Protein AF-A0A7V1AP62-F1 (afdb_monomer)

Radius of gyration: 42.73 Å; Cα contacts (8 Å, |Δi|>4): 267; chains: 1; bounding box: 87×60×120 Å

Structure (mmCIF, N/CA/C/O backbone):
data_AF-A0A7V1AP62-F1
#
_entry.id   AF-A0A7V1AP62-F1
#
loop_
_atom_site.group_PDB
_atom_site.id
_atom_site.type_symbol
_atom_site.label_atom_id
_atom_site.label_alt_id
_atom_site.label_comp_id
_atom_site.label_asym_id
_atom_site.label_entity_id
_atom_site.label_seq_id
_atom_site.pdbx_PDB_ins_code
_atom_site.Cartn_x
_atom_site.Cartn_y
_atom_site.Cartn_z
_atom_site.occupancy
_atom_site.B_iso_or_equiv
_atom_site.auth_seq_id
_atom_site.auth_comp_id
_atom_site.auth_asym_id
_atom_site.auth_atom_id
_atom_site.pdbx_PDB_model_num
ATOM 1 N N . GLU A 1 1 ? 64.472 -3.611 -56.033 1.00 30.31 1 GLU A N 1
ATOM 2 C CA . GLU A 1 1 ? 63.787 -3.103 -57.235 1.00 30.31 1 GLU A CA 1
ATOM 3 C C . GLU A 1 1 ? 63.923 -4.152 -58.323 1.00 30.31 1 GLU A C 1
ATOM 5 O O . GLU A 1 1 ? 65.014 -4.348 -58.833 1.00 30.31 1 GLU A O 1
ATOM 10 N N . ALA A 1 2 ? 62.857 -4.908 -58.573 1.00 31.53 2 ALA A N 1
ATOM 11 C CA . ALA A 1 2 ? 62.763 -5.846 -59.686 1.00 31.53 2 ALA A CA 1
ATOM 12 C C . ALA A 1 2 ? 61.621 -5.340 -60.566 1.00 31.53 2 ALA A C 1
ATOM 14 O O . ALA A 1 2 ? 60.446 -5.550 -60.260 1.00 31.53 2 ALA A O 1
ATOM 15 N N . GLU A 1 3 ? 61.959 -4.558 -61.586 1.00 38.16 3 GLU A N 1
ATOM 16 C CA . GLU A 1 3 ? 60.986 -3.897 -62.450 1.00 38.16 3 GLU A CA 1
ATOM 17 C C . GLU A 1 3 ? 60.654 -4.819 -63.631 1.00 38.16 3 GLU A C 1
ATOM 19 O O . GLU A 1 3 ? 61.157 -4.674 -64.743 1.00 38.16 3 GLU A O 1
ATOM 24 N N . ILE A 1 4 ? 59.807 -5.827 -63.398 1.00 47.56 4 ILE A N 1
ATOM 25 C CA . ILE A 1 4 ? 59.194 -6.547 -64.519 1.00 47.56 4 ILE A CA 1
ATOM 26 C C . ILE A 1 4 ? 58.149 -5.609 -65.128 1.00 47.56 4 ILE A C 1
ATOM 28 O O . ILE A 1 4 ? 57.023 -5.502 -64.636 1.00 47.56 4 ILE A O 1
ATOM 32 N N . ALA A 1 5 ? 58.506 -4.956 -66.231 1.00 46.66 5 ALA A N 1
ATOM 33 C CA . ALA A 1 5 ? 57.551 -4.258 -67.078 1.00 46.66 5 ALA A CA 1
ATOM 34 C C . ALA A 1 5 ? 56.627 -5.289 -67.751 1.00 46.66 5 ALA A C 1
ATOM 36 O O . ALA A 1 5 ? 56.913 -5.834 -68.820 1.00 46.66 5 ALA A O 1
ATOM 37 N N . LEU A 1 6 ? 55.502 -5.602 -67.104 1.00 50.47 6 LEU A N 1
ATOM 38 C CA . LEU A 1 6 ? 54.460 -6.425 -67.707 1.00 50.47 6 LEU A CA 1
ATOM 39 C C . LEU A 1 6 ? 53.856 -5.658 -68.883 1.00 50.47 6 LEU A C 1
ATOM 41 O O . LEU A 1 6 ? 53.121 -4.689 -68.697 1.00 50.47 6 LEU A O 1
ATOM 45 N N . SER A 1 7 ? 54.117 -6.118 -70.108 1.00 54.84 7 SER A N 1
ATOM 46 C CA . SER A 1 7 ? 53.352 -5.642 -71.262 1.00 54.84 7 SER A CA 1
ATOM 47 C C . SE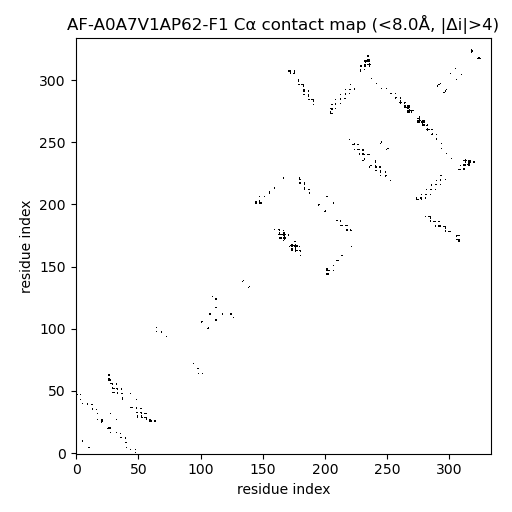R A 1 7 ? 51.853 -5.866 -71.007 1.00 54.84 7 SER A C 1
ATOM 49 O O . SER A 1 7 ? 51.465 -6.869 -70.394 1.00 54.84 7 SER A O 1
ATOM 51 N N . GLY A 1 8 ? 50.986 -4.975 -71.502 1.00 47.56 8 GLY A N 1
ATOM 52 C CA . GLY A 1 8 ? 49.531 -5.117 -71.334 1.00 47.56 8 GLY A CA 1
ATOM 53 C C . GLY A 1 8 ? 48.983 -6.463 -71.837 1.00 47.56 8 GLY A C 1
ATOM 54 O O . GLY A 1 8 ? 47.978 -6.959 -71.332 1.00 47.56 8 GLY A O 1
ATOM 55 N N . TYR A 1 9 ? 49.684 -7.102 -72.779 1.00 54.47 9 TYR A N 1
ATOM 56 C CA . TYR A 1 9 ? 49.381 -8.445 -73.268 1.00 54.47 9 TYR A CA 1
ATOM 57 C C . TYR A 1 9 ? 49.767 -9.551 -72.267 1.00 54.47 9 TYR A C 1
ATOM 59 O O . TYR A 1 9 ? 48.981 -10.465 -72.011 1.00 54.47 9 TYR A O 1
ATOM 67 N N . SER A 1 10 ? 50.949 -9.459 -71.650 1.00 54.78 10 SER A N 1
ATOM 68 C CA . SER A 1 10 ? 51.406 -10.404 -70.620 1.00 54.78 10 SER A CA 1
ATOM 69 C C . SER A 1 10 ? 50.542 -10.330 -69.357 1.00 54.78 10 SER A C 1
ATOM 71 O O . SER A 1 10 ? 50.179 -11.366 -68.802 1.00 54.78 10 SER A O 1
ATOM 73 N N . ALA A 1 11 ? 50.145 -9.121 -68.947 1.00 55.28 11 ALA A N 1
ATOM 74 C CA . ALA A 1 11 ? 49.260 -8.904 -67.804 1.00 55.28 11 ALA A CA 1
ATOM 75 C C . ALA A 1 11 ? 47.880 -9.559 -67.999 1.00 55.28 11 ALA A C 1
ATOM 77 O O . ALA A 1 11 ? 47.388 -10.235 -67.095 1.00 55.28 11 ALA A O 1
ATOM 78 N N . ARG A 1 12 ? 47.284 -9.435 -69.197 1.00 53.44 12 ARG A N 1
ATOM 79 C CA . ARG A 1 12 ? 46.006 -10.091 -69.525 1.00 53.44 12 ARG A CA 1
ATOM 80 C C . ARG A 1 12 ? 46.101 -11.613 -69.452 1.00 53.44 12 ARG A C 1
ATOM 82 O O . ARG A 1 12 ? 45.274 -12.231 -68.798 1.00 53.44 12 ARG A O 1
ATOM 89 N N . ARG A 1 13 ? 47.147 -12.220 -70.023 1.00 60.62 13 ARG A N 1
ATOM 90 C CA . ARG A 1 13 ? 47.312 -13.687 -69.991 1.00 60.62 13 ARG A CA 1
ATOM 91 C C . ARG A 1 13 ? 47.518 -14.245 -68.583 1.00 60.62 13 ARG A C 1
ATOM 93 O O . ARG A 1 13 ? 47.009 -15.321 -68.276 1.00 60.62 13 ARG A O 1
ATOM 100 N N . VAL A 1 14 ? 48.243 -13.524 -67.726 1.00 63.78 14 VAL A N 1
ATOM 101 C CA . VAL A 1 14 ? 48.379 -13.891 -66.308 1.00 63.78 14 VAL A CA 1
ATOM 102 C C . VAL A 1 14 ? 47.026 -13.781 -65.601 1.00 63.78 14 VAL A C 1
ATOM 104 O O . VAL A 1 14 ? 46.632 -14.714 -64.904 1.00 63.78 14 VAL A O 1
ATOM 107 N N . ASN A 1 15 ? 46.281 -12.698 -65.833 1.00 61.22 15 ASN A N 1
ATOM 108 C CA . ASN A 1 15 ? 44.953 -12.500 -65.257 1.00 61.22 15 ASN A CA 1
ATOM 109 C C . ASN A 1 15 ? 43.952 -13.589 -65.685 1.00 61.22 15 ASN A C 1
ATOM 111 O O . ASN A 1 15 ? 43.283 -14.167 -64.833 1.00 61.22 15 ASN A O 1
ATOM 115 N N . ASP A 1 16 ? 43.903 -13.935 -66.971 1.00 63.81 16 ASP A N 1
ATOM 116 C CA . ASP A 1 16 ? 42.997 -14.963 -67.501 1.00 63.81 16 ASP A CA 1
ATOM 117 C C . ASP A 1 16 ? 43.319 -16.357 -66.932 1.00 63.81 16 ASP A C 1
ATOM 119 O O . ASP A 1 16 ? 42.419 -17.135 -66.607 1.00 63.81 16 ASP A O 1
ATOM 123 N N . ALA A 1 17 ? 44.605 -16.669 -66.731 1.00 66.44 17 ALA A N 1
ATOM 124 C CA . ALA A 1 17 ? 45.038 -17.923 -66.115 1.00 66.44 17 ALA A CA 1
ATOM 125 C C . ALA A 1 17 ? 44.674 -18.011 -64.618 1.00 66.44 17 ALA A C 1
ATOM 127 O O . ALA A 1 17 ? 44.277 -19.076 -64.129 1.00 66.44 17 ALA A O 1
ATOM 128 N N . ILE A 1 18 ? 44.781 -16.896 -63.889 1.00 64.00 18 ILE A N 1
ATOM 129 C CA . ILE A 1 18 ? 44.355 -16.801 -62.486 1.00 64.00 18 ILE A CA 1
ATOM 130 C C . ILE A 1 18 ? 42.831 -16.923 -62.396 1.00 64.00 18 ILE A C 1
ATOM 132 O O . ILE A 1 18 ? 42.330 -17.738 -61.621 1.00 64.00 18 ILE A O 1
ATOM 136 N N . ALA A 1 19 ? 42.094 -16.192 -63.235 1.00 59.91 19 ALA A N 1
ATOM 137 C CA . ALA A 1 19 ? 40.636 -16.237 -63.295 1.00 59.91 19 ALA A CA 1
ATOM 138 C C . ALA A 1 19 ? 40.118 -17.650 -63.607 1.00 59.91 19 ALA A C 1
ATOM 140 O O . ALA A 1 19 ? 39.227 -18.146 -62.918 1.00 59.91 19 ALA A O 1
ATOM 141 N N . GLY A 1 20 ? 40.730 -18.347 -64.569 1.00 63.88 20 GLY A N 1
ATOM 142 C CA . GLY A 1 20 ? 40.389 -19.735 -64.888 1.00 63.88 20 GLY A CA 1
ATOM 143 C C . GLY A 1 20 ? 40.678 -20.727 -63.751 1.00 63.88 20 GLY A C 1
ATOM 144 O O . GLY A 1 20 ? 39.984 -21.736 -63.630 1.00 63.88 20 GLY A O 1
ATOM 145 N N . SER A 1 21 ? 41.666 -20.450 -62.894 1.00 64.25 21 SER A N 1
ATOM 146 C CA . SER A 1 21 ? 41.954 -21.266 -61.701 1.00 64.25 21 SER A CA 1
ATOM 147 C C . SER A 1 21 ? 40.923 -21.023 -60.594 1.00 64.25 21 SER A C 1
ATOM 149 O O . SER A 1 21 ? 40.404 -21.971 -60.002 1.00 64.25 21 SER A O 1
ATOM 151 N N . LEU A 1 22 ? 40.549 -19.758 -60.386 1.00 62.44 22 LEU A N 1
ATOM 152 C CA . LEU A 1 22 ? 39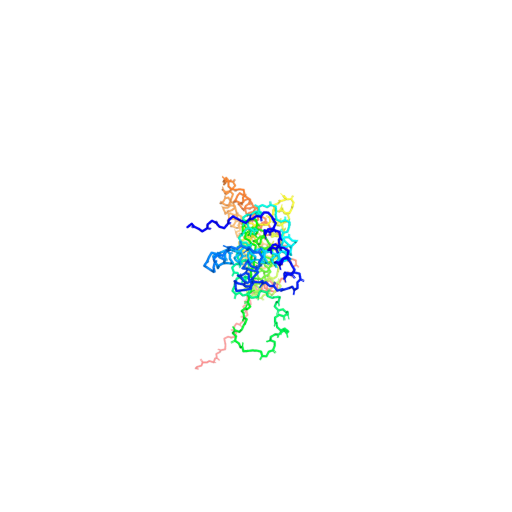.530 -19.356 -59.415 1.00 62.44 22 LEU A CA 1
ATOM 153 C C . LEU A 1 22 ? 38.135 -19.880 -59.782 1.00 62.44 22 LEU A C 1
ATOM 155 O O . LEU A 1 22 ? 37.415 -20.348 -58.904 1.00 62.44 22 LEU A O 1
ATOM 159 N N . GLN A 1 23 ? 37.774 -19.890 -61.070 1.00 63.34 23 GLN A N 1
ATOM 160 C CA . GLN A 1 23 ? 36.517 -20.481 -61.557 1.00 63.34 23 GLN A CA 1
ATOM 161 C C . GLN A 1 23 ? 36.415 -21.988 -61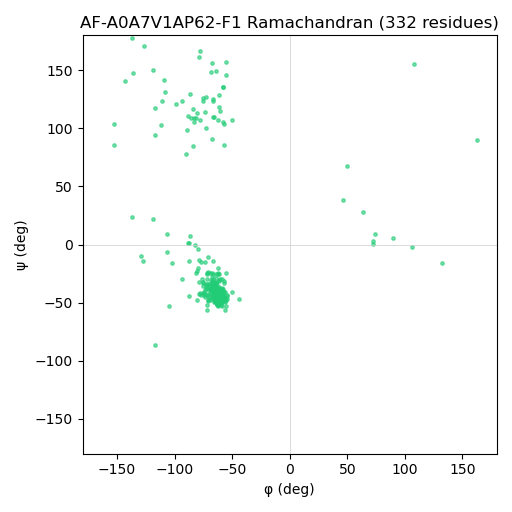.281 1.00 63.34 23 GLN A C 1
ATOM 163 O O . GLN A 1 23 ? 35.317 -22.517 -61.139 1.00 63.34 23 GLN A O 1
ATOM 168 N N . LYS A 1 24 ? 37.553 -22.679 -61.152 1.00 68.25 24 LYS A N 1
ATOM 169 C CA . LYS A 1 24 ? 37.626 -24.098 -60.770 1.00 68.25 24 LYS A CA 1
ATOM 170 C C . LYS A 1 24 ? 37.649 -24.311 -59.250 1.00 68.25 24 LYS A C 1
ATOM 172 O O . LYS A 1 24 ? 37.874 -25.429 -58.796 1.00 68.25 24 LYS A O 1
ATOM 177 N N . GLY A 1 25 ? 37.457 -23.252 -58.459 1.00 60.81 25 GLY A N 1
ATOM 178 C CA . GLY A 1 25 ? 37.479 -23.294 -56.995 1.00 60.81 25 GLY A CA 1
ATOM 179 C C . GLY A 1 25 ? 38.876 -23.446 -56.386 1.00 60.81 25 GLY A C 1
ATOM 180 O O . GLY A 1 25 ? 38.995 -23.658 -55.180 1.00 60.81 25 GLY A O 1
ATOM 181 N N . GLN A 1 26 ? 39.939 -23.338 -57.187 1.00 71.31 26 GLN A N 1
ATOM 182 C CA . GLN A 1 26 ? 41.318 -23.472 -56.726 1.00 71.31 26 GLN A CA 1
ATOM 183 C C . GLN A 1 26 ? 41.926 -22.086 -56.516 1.00 71.31 26 GLN A C 1
ATOM 185 O O . GLN A 1 26 ? 42.007 -21.292 -57.449 1.00 71.31 26 GLN A O 1
ATOM 190 N N . ILE A 1 27 ? 42.379 -21.792 -55.294 1.00 72.88 27 ILE A N 1
ATOM 191 C CA . ILE A 1 27 ? 43.158 -20.580 -55.008 1.00 72.88 27 ILE A CA 1
ATOM 192 C C . ILE A 1 27 ? 44.617 -20.889 -55.379 1.00 72.88 27 ILE A C 1
ATOM 194 O O . ILE A 1 27 ? 45.242 -21.710 -54.701 1.00 72.88 27 ILE A O 1
ATOM 198 N N . PRO A 1 28 ? 45.166 -20.305 -56.460 1.00 71.88 28 PRO A N 1
ATOM 199 C CA . PRO A 1 28 ? 46.505 -20.647 -56.919 1.00 71.88 28 PRO A CA 1
ATOM 200 C C . PRO A 1 28 ? 47.562 -20.196 -55.899 1.00 71.88 28 PRO A C 1
ATOM 202 O O . PRO A 1 28 ? 47.639 -19.026 -55.534 1.00 71.88 28 PRO A O 1
ATOM 205 N N . GLN A 1 29 ? 48.377 -21.145 -55.430 1.00 78.00 29 GLN A N 1
ATOM 206 C CA . GLN A 1 29 ? 49.483 -20.890 -54.500 1.00 78.00 29 GLN A CA 1
ATOM 207 C C . GLN A 1 29 ? 50.706 -20.292 -55.217 1.00 78.00 29 GLN A C 1
ATOM 209 O O . GLN A 1 29 ? 50.801 -20.352 -56.447 1.00 78.00 29 GLN A O 1
ATOM 214 N N . LYS A 1 30 ? 51.669 -19.766 -54.445 1.00 76.94 30 LYS A N 1
ATOM 215 C CA . LYS A 1 30 ? 52.904 -19.119 -54.933 1.00 76.94 30 LYS A CA 1
ATOM 216 C C . LYS A 1 30 ? 53.583 -19.898 -56.065 1.00 76.94 30 LYS A C 1
ATOM 218 O O . LYS A 1 30 ? 53.872 -19.315 -57.102 1.00 76.94 30 LYS A O 1
ATOM 223 N N . ASP A 1 31 ? 53.754 -21.213 -55.939 1.00 81.19 31 ASP A N 1
ATOM 224 C CA . ASP A 1 31 ? 54.438 -22.026 -56.961 1.00 81.19 31 ASP A CA 1
ATOM 225 C C . ASP A 1 31 ? 53.618 -22.227 -58.243 1.00 81.19 31 ASP A C 1
ATOM 227 O O . ASP A 1 31 ? 54.162 -22.365 -59.342 1.00 81.19 31 ASP A O 1
ATOM 231 N N . ALA A 1 32 ? 52.289 -22.241 -58.134 1.00 79.50 32 ALA A N 1
ATOM 232 C CA . ALA A 1 32 ? 51.407 -22.268 -59.296 1.00 79.50 32 ALA A CA 1
ATOM 233 C C . ALA A 1 32 ? 51.441 -20.919 -60.028 1.00 79.50 32 ALA A C 1
ATOM 235 O O . ALA A 1 32 ? 51.592 -20.893 -61.249 1.00 79.50 32 ALA A O 1
ATOM 236 N N . LEU A 1 33 ? 51.391 -19.811 -59.283 1.00 75.31 33 LEU A N 1
ATOM 237 C CA . LEU A 1 33 ? 51.494 -18.457 -59.829 1.00 75.31 33 LEU A CA 1
ATOM 238 C C . LEU A 1 33 ? 52.864 -18.193 -60.446 1.00 75.31 33 LEU A C 1
ATOM 240 O O . LEU A 1 33 ? 52.930 -17.676 -61.555 1.00 75.31 33 LEU A O 1
ATOM 244 N N . LYS A 1 34 ? 53.946 -18.641 -59.803 1.00 79.44 34 LYS A N 1
ATOM 245 C CA . LYS A 1 34 ? 55.305 -18.559 -60.344 1.00 79.44 34 LYS A CA 1
ATOM 246 C C . LYS A 1 34 ? 55.392 -19.269 -61.691 1.00 79.44 34 LYS A C 1
ATOM 248 O O . LYS A 1 34 ? 55.852 -18.677 -62.657 1.00 79.44 34 LYS A O 1
ATOM 253 N N . ARG A 1 35 ? 54.853 -20.491 -61.803 1.00 81.19 35 ARG A N 1
ATOM 254 C CA . ARG A 1 35 ? 54.793 -21.224 -63.083 1.00 81.19 35 ARG A CA 1
ATOM 255 C C . ARG A 1 35 ? 53.963 -20.505 -64.148 1.00 81.19 35 ARG A C 1
ATOM 257 O O . ARG A 1 35 ? 54.353 -20.510 -65.313 1.00 81.19 35 ARG A O 1
ATOM 264 N N . ILE A 1 36 ? 52.839 -19.893 -63.773 1.00 76.62 36 ILE A N 1
ATOM 265 C CA . ILE A 1 36 ? 52.000 -19.105 -64.690 1.00 76.62 36 ILE A CA 1
ATOM 266 C C . ILE A 1 36 ? 52.766 -17.873 -65.187 1.00 76.62 36 ILE A C 1
ATOM 268 O O . ILE A 1 36 ? 52.803 -17.627 -66.389 1.00 76.62 36 ILE A O 1
ATOM 272 N N . ILE A 1 37 ? 53.423 -17.140 -64.289 1.00 72.69 37 ILE A N 1
ATOM 273 C CA . ILE A 1 37 ? 54.173 -15.919 -64.599 1.00 72.69 37 ILE A CA 1
ATOM 274 C C . ILE A 1 37 ? 55.381 -16.249 -65.479 1.00 72.69 37 ILE A C 1
ATOM 276 O O . ILE A 1 37 ? 55.512 -15.674 -66.554 1.00 72.69 37 ILE A O 1
ATOM 280 N N . THR A 1 38 ? 56.191 -17.244 -65.110 1.00 77.88 38 THR A N 1
ATOM 281 C CA . THR A 1 38 ? 57.348 -17.680 -65.910 1.00 77.88 38 THR A CA 1
ATOM 282 C C . THR A 1 38 ? 56.940 -18.198 -67.296 1.00 77.88 38 THR A C 1
ATOM 284 O O . THR A 1 38 ? 57.686 -18.035 -68.254 1.00 77.88 38 THR A O 1
ATOM 287 N N . ARG A 1 39 ? 55.748 -18.797 -67.444 1.00 78.94 39 ARG A N 1
ATOM 288 C CA . ARG A 1 39 ? 55.248 -19.277 -68.746 1.00 78.94 39 ARG A CA 1
ATOM 289 C C . ARG A 1 39 ? 54.680 -18.158 -69.626 1.00 78.94 39 ARG A C 1
ATOM 291 O O . ARG A 1 39 ? 54.733 -18.273 -70.847 1.00 78.94 39 ARG A O 1
ATOM 298 N N . GLN A 1 40 ? 54.081 -17.125 -69.036 1.00 70.62 40 GLN A N 1
ATOM 299 C CA . GLN A 1 40 ? 53.333 -16.093 -69.771 1.00 70.62 40 GLN A CA 1
ATOM 300 C C . GLN A 1 40 ? 54.109 -14.780 -69.962 1.00 70.62 40 GLN A C 1
ATOM 302 O O . GLN A 1 40 ? 53.727 -13.968 -70.811 1.00 70.62 40 GLN A O 1
ATOM 307 N N . VAL A 1 41 ? 55.190 -14.575 -69.203 1.00 67.00 41 VAL A N 1
ATOM 308 C CA . VAL A 1 41 ? 56.041 -13.380 -69.237 1.00 67.00 41 VAL A CA 1
ATOM 309 C C . VAL A 1 41 ? 57.414 -13.744 -69.804 1.00 67.00 41 VAL A C 1
ATOM 311 O O . VAL A 1 41 ? 58.250 -14.335 -69.125 1.00 67.00 41 VAL A O 1
ATOM 314 N N . SER A 1 42 ? 57.649 -13.393 -71.068 1.00 59.12 42 SER A N 1
ATOM 315 C CA . SER A 1 42 ? 58.936 -13.605 -71.737 1.00 59.12 42 SER A CA 1
ATOM 316 C C . SER A 1 42 ? 60.026 -12.729 -71.107 1.00 59.12 42 SER A C 1
ATOM 318 O O . SER A 1 42 ? 59.858 -11.514 -71.046 1.00 59.12 42 SER A O 1
ATOM 320 N N . GLY A 1 43 ? 61.139 -13.330 -70.672 1.00 58.78 43 GLY A N 1
ATOM 321 C CA . GLY A 1 43 ? 62.301 -12.608 -70.131 1.00 58.78 43 GLY A CA 1
ATOM 322 C C . GLY A 1 43 ? 62.292 -12.347 -68.619 1.00 58.78 43 GLY A C 1
ATOM 323 O O . GLY A 1 43 ? 63.187 -11.668 -68.134 1.00 58.78 43 GLY A O 1
ATOM 324 N N . ALA A 1 44 ? 61.321 -12.877 -67.866 1.00 58.62 44 ALA A N 1
ATOM 325 C CA . ALA A 1 44 ? 61.324 -12.777 -66.406 1.00 58.62 44 ALA A CA 1
ATOM 326 C C . ALA A 1 44 ? 62.348 -13.744 -65.784 1.00 58.62 44 ALA A C 1
ATOM 328 O O . ALA A 1 44 ? 62.252 -14.957 -65.995 1.00 58.62 44 ALA A O 1
ATOM 329 N N . ASP A 1 45 ? 63.285 -13.222 -64.986 1.00 62.91 45 ASP A N 1
ATOM 330 C CA . ASP A 1 45 ? 64.181 -14.051 -64.177 1.00 62.91 45 ASP A CA 1
ATOM 331 C C . ASP A 1 45 ? 63.375 -14.843 -63.125 1.00 62.91 45 ASP A C 1
ATOM 333 O O . ASP A 1 45 ? 62.319 -14.417 -62.640 1.00 62.91 45 ASP A O 1
ATOM 337 N N . ALA A 1 46 ? 63.854 -16.032 -62.763 1.00 65.25 46 ALA A N 1
ATOM 338 C CA . ALA A 1 46 ? 63.200 -16.937 -61.824 1.00 65.25 46 ALA A CA 1
ATOM 339 C C . ALA A 1 46 ? 63.066 -16.338 -60.412 1.00 65.25 46 ALA A C 1
ATOM 341 O O . ALA A 1 46 ? 62.180 -16.760 -59.655 1.00 65.25 46 ALA A O 1
ATOM 342 N N . ALA A 1 47 ? 63.932 -15.385 -60.056 1.00 57.38 47 ALA A N 1
ATOM 343 C CA . ALA A 1 47 ? 63.852 -14.613 -58.820 1.00 57.38 47 ALA A CA 1
ATOM 344 C C . ALA A 1 47 ? 62.690 -13.605 -58.865 1.00 57.38 47 ALA A C 1
ATOM 346 O O . ALA A 1 47 ? 61.803 -13.644 -58.007 1.00 57.38 47 ALA A O 1
ATOM 347 N N . ASP A 1 48 ? 62.619 -12.794 -59.918 1.00 59.56 48 ASP A N 1
ATOM 348 C CA . ASP A 1 48 ? 61.618 -11.734 -60.075 1.00 59.56 48 ASP A CA 1
ATOM 349 C C . ASP A 1 48 ? 60.204 -12.295 -60.287 1.00 59.56 48 ASP A C 1
ATOM 351 O O . ASP A 1 48 ? 59.231 -11.823 -59.693 1.00 59.56 48 ASP A O 1
ATOM 355 N N . ALA A 1 49 ? 60.085 -13.388 -61.047 1.00 65.44 49 ALA A N 1
ATOM 356 C CA . ALA A 1 49 ? 58.836 -14.136 -61.172 1.00 65.44 49 ALA A CA 1
ATOM 357 C C . ALA A 1 49 ? 58.370 -14.715 -59.823 1.00 65.44 49 ALA A C 1
ATOM 359 O O . ALA A 1 49 ? 57.170 -14.859 -59.591 1.00 65.44 49 ALA A O 1
ATOM 360 N N . GLY A 1 50 ? 59.306 -15.040 -58.922 1.00 62.22 50 GLY A N 1
ATOM 361 C CA . GLY A 1 50 ? 59.011 -15.508 -57.568 1.00 62.22 50 GLY A CA 1
ATOM 362 C C . GLY A 1 50 ? 58.450 -14.410 -56.662 1.00 62.22 50 GLY A C 1
ATOM 363 O O . GLY A 1 50 ? 57.477 -14.662 -55.951 1.00 62.22 50 GLY A O 1
ATOM 364 N N . LEU A 1 51 ? 59.018 -13.203 -56.728 1.00 60.38 51 LEU A N 1
ATOM 365 C CA . LEU A 1 51 ? 58.552 -12.036 -55.969 1.00 60.38 51 LEU A CA 1
ATOM 366 C C . LEU A 1 51 ? 57.172 -11.564 -56.445 1.00 60.38 51 LEU A C 1
ATOM 368 O O . LEU A 1 51 ? 56.281 -11.318 -55.631 1.00 60.38 51 LEU A O 1
ATOM 372 N N . LEU A 1 52 ? 56.946 -11.512 -57.762 1.00 61.00 52 LEU A N 1
ATOM 373 C CA . LEU A 1 52 ? 55.622 -11.205 -58.308 1.00 61.00 52 LEU A CA 1
ATOM 374 C C . LEU A 1 52 ? 54.580 -12.263 -57.941 1.00 61.00 52 LEU A C 1
ATOM 376 O O . LEU A 1 52 ? 53.444 -11.916 -57.618 1.00 61.00 52 LEU A O 1
ATOM 380 N N . ALA A 1 53 ? 54.951 -13.546 -57.971 1.00 68.75 53 ALA A N 1
ATOM 381 C CA . ALA A 1 53 ? 54.056 -14.631 -57.582 1.00 68.75 53 ALA A CA 1
ATOM 382 C C . ALA A 1 53 ? 53.623 -14.530 -56.116 1.00 68.75 53 ALA A C 1
ATOM 384 O O . ALA A 1 53 ? 52.485 -14.855 -55.797 1.00 68.75 53 ALA A O 1
ATOM 385 N N . GLU A 1 54 ? 54.512 -14.078 -55.234 1.00 69.12 54 GLU A N 1
ATOM 386 C CA . GLU A 1 54 ? 54.241 -13.892 -53.809 1.00 69.12 54 GLU A CA 1
ATOM 387 C C . GLU A 1 54 ? 53.267 -12.739 -53.556 1.00 69.12 54 GLU A C 1
ATOM 389 O O . GLU A 1 54 ? 52.248 -12.924 -52.887 1.00 69.12 54 GLU A O 1
ATOM 394 N N . SER A 1 55 ? 53.508 -11.587 -54.183 1.00 62.38 55 SER A N 1
ATOM 395 C CA . SER A 1 55 ? 52.601 -10.438 -54.118 1.00 62.38 55 SER A CA 1
ATOM 396 C C . SER A 1 55 ? 51.220 -10.768 -54.693 1.00 62.38 55 SER A C 1
ATOM 398 O O . SER A 1 55 ? 50.197 -10.466 -54.079 1.00 62.38 55 SER A O 1
ATOM 400 N N . LEU A 1 56 ? 51.167 -11.451 -55.842 1.00 62.38 56 LEU A N 1
ATOM 401 C CA . LEU A 1 56 ? 49.906 -11.876 -56.454 1.00 62.38 56 LEU A CA 1
ATOM 402 C C . LEU A 1 56 ? 49.190 -12.947 -55.627 1.00 62.38 56 LEU A C 1
ATOM 404 O O . LEU A 1 56 ? 47.968 -12.886 -55.506 1.00 62.38 56 LEU A O 1
ATOM 408 N N . ALA A 1 57 ? 49.917 -13.888 -55.016 1.00 70.06 57 ALA A N 1
ATOM 409 C CA . ALA A 1 57 ? 49.327 -14.874 -54.112 1.00 70.06 57 ALA A CA 1
ATOM 410 C C . ALA A 1 57 ? 48.622 -14.182 -52.945 1.00 70.06 57 ALA A C 1
ATOM 412 O O . ALA A 1 57 ? 47.497 -14.547 -52.606 1.00 70.06 57 ALA A O 1
ATOM 413 N N . GLN A 1 58 ? 49.253 -13.155 -52.373 1.00 69.69 58 GLN A N 1
ATOM 414 C CA . GLN A 1 58 ? 48.677 -12.400 -51.270 1.00 69.69 58 GLN A CA 1
ATOM 415 C C . GLN A 1 58 ? 47.428 -11.626 -51.704 1.00 69.69 58 GLN A C 1
ATOM 417 O O . GLN A 1 58 ? 46.399 -11.713 -51.038 1.00 69.69 58 GLN A O 1
ATOM 422 N N . VAL A 1 59 ? 47.466 -10.940 -52.849 1.00 64.00 59 VAL A N 1
ATOM 423 C CA . VAL A 1 59 ? 46.303 -10.207 -53.384 1.00 64.00 59 VAL A CA 1
ATOM 424 C C . VAL A 1 59 ? 45.134 -11.150 -53.684 1.00 64.00 59 VAL A C 1
ATOM 426 O O . VAL A 1 59 ? 44.000 -10.879 -53.286 1.00 64.00 59 VAL A O 1
ATOM 429 N N . VAL A 1 60 ? 45.398 -12.287 -54.334 1.00 66.75 60 VAL A N 1
ATOM 430 C CA . VAL A 1 60 ? 44.370 -13.288 -54.658 1.00 66.75 60 VAL A CA 1
ATOM 431 C C . VAL A 1 60 ? 43.796 -13.917 -53.387 1.00 66.75 60 VAL A C 1
ATOM 433 O O . VAL A 1 60 ? 42.583 -14.106 -53.293 1.00 66.75 60 VAL A O 1
ATOM 436 N N . ARG A 1 61 ? 44.635 -14.194 -52.381 1.00 69.88 61 ARG A N 1
ATOM 437 C CA . ARG A 1 61 ? 44.200 -14.693 -51.069 1.00 69.88 61 ARG A CA 1
ATOM 438 C C . ARG A 1 61 ? 43.292 -13.688 -50.365 1.00 69.88 61 ARG A C 1
ATOM 440 O O . ARG A 1 61 ? 42.254 -14.086 -49.838 1.00 69.88 61 ARG A O 1
ATOM 447 N N . VAL A 1 62 ? 43.656 -12.405 -50.396 1.00 67.62 62 VAL A N 1
ATOM 448 C CA . VAL A 1 62 ? 42.868 -11.331 -49.782 1.00 67.62 62 VAL A CA 1
ATOM 449 C C . VAL A 1 62 ? 41.496 -11.214 -50.447 1.00 67.62 62 VAL A C 1
ATOM 451 O O . VAL A 1 62 ? 40.471 -11.301 -49.770 1.00 67.62 62 VAL A O 1
ATOM 454 N N . ALA A 1 63 ? 41.467 -11.128 -51.778 1.00 63.38 63 ALA A N 1
ATOM 455 C CA . ALA A 1 63 ? 40.229 -11.019 -52.546 1.00 63.38 63 ALA A CA 1
ATOM 456 C C . ALA A 1 63 ? 39.312 -12.249 -52.379 1.00 63.38 63 ALA A C 1
ATOM 458 O O . ALA A 1 63 ? 38.094 -12.119 -52.236 1.00 63.38 63 ALA A O 1
ATOM 459 N N . ALA A 1 64 ? 39.886 -13.457 -52.345 1.00 66.06 64 ALA A N 1
ATOM 460 C CA . ALA A 1 64 ? 39.129 -14.685 -52.113 1.00 66.06 64 ALA A CA 1
ATOM 461 C C . ALA A 1 64 ? 38.553 -14.761 -50.686 1.00 66.06 64 ALA A C 1
ATOM 463 O O . ALA A 1 64 ? 37.437 -15.252 -50.501 1.00 66.06 64 ALA A O 1
ATOM 464 N N . GLY A 1 65 ? 39.287 -14.264 -49.684 1.00 67.06 65 GLY A N 1
ATOM 465 C CA . GLY A 1 65 ? 38.822 -14.171 -48.300 1.00 67.06 65 GLY A CA 1
ATOM 466 C C . GLY A 1 65 ? 37.622 -13.237 -48.148 1.00 67.06 65 GLY A C 1
ATOM 467 O O . GLY A 1 65 ? 36.624 -13.616 -47.538 1.00 67.06 65 GLY A O 1
ATOM 468 N N . GLU A 1 66 ? 37.663 -12.056 -48.768 1.00 65.62 66 GLU A N 1
ATOM 469 C CA . GLU A 1 66 ? 36.537 -11.113 -48.722 1.00 65.62 66 GLU A CA 1
ATOM 470 C C . GLU A 1 66 ? 35.265 -11.679 -49.371 1.00 65.62 66 GLU A C 1
ATOM 472 O O . GLU A 1 66 ? 34.173 -11.529 -48.819 1.00 65.62 66 GLU A O 1
ATOM 477 N N . SER A 1 67 ? 35.399 -12.399 -50.490 1.00 65.06 67 SER A N 1
ATOM 478 C CA . SER A 1 67 ? 34.270 -13.057 -51.166 1.00 65.06 67 SER A CA 1
ATOM 479 C C . SER A 1 67 ? 33.589 -14.114 -50.281 1.00 65.06 67 SER A C 1
ATOM 481 O O . SER A 1 67 ? 32.362 -14.192 -50.223 1.00 65.06 67 SER A O 1
ATOM 483 N N . ARG A 1 68 ? 34.369 -14.880 -49.505 1.00 64.94 68 ARG A N 1
ATOM 484 C CA . ARG A 1 68 ? 33.841 -15.875 -48.551 1.00 64.94 68 ARG A CA 1
ATOM 485 C C . ARG A 1 68 ? 33.114 -15.245 -47.364 1.00 64.94 68 ARG A C 1
ATOM 487 O O . ARG A 1 68 ? 32.190 -15.851 -46.828 1.00 64.94 68 ARG A O 1
ATOM 494 N N . LEU A 1 69 ? 33.519 -14.044 -46.956 1.00 66.62 69 LEU A N 1
ATOM 495 C CA . LEU A 1 69 ? 32.916 -13.319 -45.836 1.00 66.62 69 LEU A CA 1
ATOM 496 C C . LEU A 1 69 ? 31.612 -12.603 -46.214 1.00 66.62 69 LEU A C 1
ATOM 498 O O . LEU A 1 69 ? 30.807 -12.303 -45.328 1.00 66.62 69 LEU A O 1
ATOM 502 N N . ALA A 1 70 ? 31.374 -12.350 -47.504 1.00 68.38 70 ALA A N 1
ATOM 503 C CA . ALA A 1 70 ? 30.213 -11.600 -47.980 1.00 68.38 70 ALA A CA 1
ATOM 504 C C . ALA A 1 70 ? 28.852 -12.163 -47.500 1.00 68.38 70 ALA A C 1
ATOM 506 O O . ALA A 1 70 ? 28.069 -11.382 -46.949 1.00 68.38 70 ALA A O 1
ATOM 507 N N . PRO A 1 71 ? 28.570 -13.484 -47.566 1.00 68.62 71 PRO A N 1
ATOM 508 C CA . PRO A 1 71 ? 27.283 -14.038 -47.128 1.00 68.62 71 PRO A CA 1
ATOM 509 C C . PRO A 1 71 ? 27.060 -13.929 -45.609 1.00 68.62 71 PRO A C 1
ATOM 511 O O . PRO A 1 71 ? 25.938 -13.711 -45.137 1.00 68.62 71 PRO A O 1
ATOM 514 N N . ALA A 1 72 ? 28.135 -14.067 -44.824 1.00 65.81 72 ALA A N 1
ATOM 515 C CA . ALA A 1 72 ? 28.091 -13.949 -43.369 1.00 65.81 72 ALA A CA 1
ATOM 516 C C . ALA A 1 72 ? 27.840 -12.495 -42.945 1.00 65.81 72 ALA A C 1
ATOM 518 O O . ALA A 1 72 ? 26.962 -12.227 -42.122 1.00 65.81 72 ALA A O 1
ATOM 519 N N . LEU A 1 73 ? 28.545 -11.546 -43.569 1.00 69.31 73 LEU A N 1
ATOM 520 C CA . LEU A 1 73 ? 28.343 -10.114 -43.347 1.00 69.31 73 LEU A CA 1
ATOM 521 C C . LEU A 1 73 ? 26.924 -9.674 -43.722 1.00 69.31 73 LEU A C 1
ATOM 523 O O . LEU A 1 73 ? 26.321 -8.867 -43.016 1.00 69.31 73 LEU A O 1
ATOM 527 N N . GLU A 1 74 ? 26.360 -10.220 -44.796 1.00 73.81 74 GLU A N 1
ATOM 528 C CA . GLU A 1 74 ? 24.991 -9.926 -45.218 1.00 73.81 74 GLU A CA 1
ATOM 529 C C . GLU A 1 74 ? 23.941 -10.476 -44.240 1.00 73.81 74 GLU A C 1
ATOM 531 O O . GLU A 1 74 ? 22.989 -9.777 -43.879 1.00 73.81 74 GLU A O 1
ATOM 536 N N . SER A 1 75 ? 24.166 -11.678 -43.705 1.00 72.06 75 SER A N 1
ATOM 537 C CA . SER A 1 75 ? 23.316 -12.273 -42.665 1.00 72.06 75 SER A CA 1
ATOM 538 C C . SER A 1 75 ? 23.314 -11.449 -41.372 1.00 72.06 75 SER A C 1
ATOM 540 O O . SER A 1 75 ? 22.256 -11.233 -40.771 1.00 72.06 75 SER A O 1
ATOM 542 N N . VAL A 1 76 ? 24.480 -10.934 -40.963 1.00 69.69 76 VAL A N 1
ATOM 543 C CA . VAL A 1 76 ? 24.607 -10.022 -39.815 1.00 69.69 76 VAL A CA 1
ATOM 544 C C . VAL A 1 76 ? 23.881 -8.705 -40.098 1.00 69.69 76 VAL A C 1
ATOM 546 O O . VAL A 1 76 ? 23.049 -8.280 -39.296 1.00 69.69 76 VAL A O 1
ATOM 549 N N . LYS A 1 77 ? 24.101 -8.087 -41.266 1.00 71.00 77 LYS A N 1
ATOM 550 C CA . LYS A 1 77 ? 23.408 -6.848 -41.663 1.00 71.00 77 LYS A CA 1
ATOM 551 C C . LYS A 1 77 ? 21.885 -6.998 -41.637 1.00 71.00 77 LYS A C 1
ATOM 553 O O . LYS A 1 77 ? 21.199 -6.096 -41.164 1.00 71.00 77 LYS A O 1
ATOM 558 N N . LYS A 1 78 ? 21.349 -8.137 -42.088 1.00 74.75 78 LYS A N 1
ATOM 559 C CA . LYS A 1 78 ? 19.903 -8.404 -42.097 1.00 74.75 78 LYS A CA 1
ATOM 560 C C . LYS A 1 78 ? 19.319 -8.554 -40.688 1.00 74.75 78 LYS A C 1
ATOM 562 O O . LYS A 1 78 ? 18.237 -8.035 -40.429 1.00 74.75 78 LYS A O 1
ATOM 567 N N . ARG A 1 79 ? 20.026 -9.222 -39.769 1.00 71.00 79 ARG A N 1
ATOM 568 C CA . ARG A 1 79 ? 19.578 -9.416 -38.373 1.00 71.00 79 ARG A CA 1
ATOM 569 C C . ARG A 1 79 ? 19.664 -8.151 -37.522 1.00 71.00 79 ARG A C 1
ATOM 571 O O . ARG A 1 79 ? 18.813 -7.948 -36.665 1.00 71.00 79 ARG A O 1
ATOM 578 N N . PHE A 1 80 ? 20.658 -7.304 -37.773 1.00 66.19 80 PHE A N 1
ATOM 579 C CA . PHE A 1 80 ? 20.922 -6.100 -36.978 1.00 66.19 80 PHE A CA 1
ATOM 580 C C . PHE A 1 80 ? 20.524 -4.790 -37.690 1.00 66.19 80 PHE A C 1
ATOM 582 O O . PHE A 1 80 ? 20.796 -3.699 -37.193 1.00 66.19 80 PHE A O 1
ATOM 589 N N . GLY A 1 81 ? 19.837 -4.871 -38.837 1.00 58.53 81 GLY A N 1
ATOM 590 C CA . GLY A 1 81 ? 19.535 -3.728 -39.713 1.00 58.53 81 GLY A CA 1
ATOM 591 C C . GLY A 1 81 ? 18.669 -2.615 -39.102 1.00 58.53 81 GLY A C 1
ATOM 592 O O . GLY A 1 81 ? 18.717 -1.480 -39.590 1.00 58.53 81 GLY A O 1
ATOM 593 N N . GLY A 1 82 ? 17.928 -2.907 -38.024 1.00 60.72 82 GLY A N 1
ATOM 594 C CA . GLY A 1 82 ? 17.076 -1.953 -37.300 1.00 60.72 82 GLY A CA 1
ATOM 595 C C . GLY A 1 82 ? 17.817 -0.975 -36.376 1.00 60.72 82 GLY A C 1
ATOM 596 O O . GLY A 1 82 ? 17.246 0.041 -35.986 1.00 60.72 82 GLY A O 1
ATOM 597 N N . PHE A 1 83 ? 19.092 -1.221 -36.050 1.00 56.50 83 PHE A N 1
ATOM 598 C CA . PHE A 1 83 ? 19.883 -0.320 -35.205 1.00 56.50 83 PHE A CA 1
ATOM 599 C C . PHE A 1 83 ? 20.471 0.831 -36.042 1.00 56.50 83 PHE A C 1
ATOM 601 O O . PHE A 1 83 ? 21.408 0.656 -36.822 1.00 56.50 83 PHE A O 1
ATOM 608 N N . ARG A 1 84 ? 19.899 2.034 -35.901 1.00 55.97 84 ARG A N 1
ATOM 609 C CA . ARG A 1 84 ? 20.259 3.231 -36.690 1.00 55.97 84 ARG A CA 1
ATOM 610 C C . ARG A 1 84 ? 21.544 3.949 -36.233 1.00 55.97 84 ARG A C 1
ATOM 612 O O . ARG A 1 84 ? 22.047 4.764 -36.992 1.00 55.97 84 ARG A O 1
ATOM 619 N N . GLY A 1 85 ? 22.085 3.652 -35.045 1.00 52.81 85 GLY A N 1
ATOM 620 C CA . GLY A 1 85 ? 23.071 4.525 -34.376 1.00 52.81 85 GLY A CA 1
ATOM 621 C C . GLY A 1 85 ? 24.548 4.095 -34.339 1.00 52.81 85 GLY A C 1
ATOM 622 O O . GLY A 1 85 ? 25.366 4.882 -33.889 1.00 52.81 85 GLY A O 1
ATOM 623 N N . SER A 1 86 ? 24.929 2.888 -34.782 1.00 53.09 86 SER A N 1
ATOM 624 C CA . SER A 1 86 ? 26.318 2.374 -34.636 1.00 53.09 86 SER A CA 1
ATOM 625 C C . SER A 1 86 ? 26.855 1.673 -35.901 1.00 53.09 86 SER A C 1
ATOM 627 O O . SER A 1 86 ? 27.736 0.820 -35.849 1.00 53.09 86 SER A O 1
ATOM 629 N N . ARG A 1 87 ? 26.295 1.993 -37.075 1.00 60.78 87 ARG A N 1
ATOM 630 C CA . ARG A 1 87 ? 26.416 1.149 -38.280 1.00 60.78 87 ARG A CA 1
ATOM 631 C C . ARG A 1 87 ? 27.843 0.908 -38.773 1.00 60.78 87 ARG A C 1
ATOM 633 O O . ARG A 1 87 ? 28.134 -0.215 -39.158 1.00 60.78 87 ARG A O 1
ATOM 640 N N . GLU A 1 88 ? 28.718 1.907 -38.789 1.00 62.41 88 GLU A N 1
ATOM 641 C CA . GLU A 1 88 ? 30.018 1.752 -39.461 1.00 62.41 88 GLU A CA 1
ATOM 642 C C . GLU A 1 88 ? 31.102 1.166 -38.555 1.00 62.41 88 GLU A C 1
ATOM 644 O O . GLU A 1 88 ? 31.794 0.239 -38.970 1.00 62.41 88 GLU A O 1
ATOM 649 N N . GLY A 1 89 ? 31.202 1.637 -37.306 1.00 66.62 89 GLY A N 1
ATOM 650 C CA . GLY A 1 89 ? 32.168 1.117 -36.332 1.00 66.62 89 GLY A CA 1
ATOM 651 C C . GLY A 1 89 ? 31.924 -0.358 -36.018 1.00 66.62 89 GLY A C 1
ATOM 652 O O . GLY A 1 89 ? 32.809 -1.183 -36.212 1.00 66.62 89 GLY A O 1
ATOM 653 N N . PHE A 1 90 ? 30.684 -0.714 -35.670 1.00 69.62 90 PHE A N 1
ATOM 654 C CA . PHE A 1 90 ? 30.319 -2.097 -35.361 1.00 69.62 90 PHE A CA 1
ATOM 655 C C . PHE A 1 90 ? 30.534 -3.044 -36.547 1.00 69.62 90 PHE A C 1
ATOM 657 O O . PHE A 1 90 ? 31.108 -4.117 -36.386 1.00 69.62 90 PHE A O 1
ATOM 664 N N . LEU A 1 91 ? 30.104 -2.666 -37.759 1.00 68.25 91 LEU A N 1
ATOM 665 C CA . LEU A 1 91 ? 30.294 -3.524 -38.934 1.00 68.25 91 LEU A CA 1
ATOM 666 C C . LEU A 1 91 ? 31.771 -3.672 -39.308 1.00 68.25 91 LEU A C 1
ATOM 668 O O . LEU A 1 91 ? 32.156 -4.734 -39.796 1.00 68.25 91 LEU A O 1
ATOM 672 N N . ARG A 1 92 ? 32.595 -2.646 -39.071 1.00 70.75 92 ARG A N 1
ATOM 673 C CA . ARG A 1 92 ? 34.046 -2.721 -39.255 1.00 70.75 92 ARG A CA 1
ATOM 674 C C . ARG A 1 92 ? 34.687 -3.669 -38.241 1.00 70.75 92 ARG A C 1
ATOM 676 O O . ARG A 1 92 ? 35.485 -4.506 -38.648 1.00 70.75 92 ARG A O 1
ATOM 683 N N . ASP A 1 93 ? 34.292 -3.597 -36.974 1.00 71.94 93 ASP A N 1
ATOM 684 C CA . ASP A 1 93 ? 34.836 -4.447 -35.907 1.00 71.94 93 ASP A CA 1
ATOM 685 C C . ASP A 1 93 ? 34.403 -5.913 -36.082 1.00 71.94 93 ASP A C 1
ATOM 687 O O . ASP A 1 93 ? 35.206 -6.837 -35.933 1.00 71.94 93 ASP A O 1
ATOM 691 N N . VAL A 1 94 ? 33.155 -6.139 -36.512 1.00 71.50 94 VAL A N 1
ATOM 692 C CA . VAL A 1 94 ? 32.657 -7.465 -36.906 1.00 71.50 94 VAL A CA 1
ATOM 693 C C . VAL A 1 94 ? 33.396 -7.978 -38.141 1.00 71.50 94 VAL A C 1
ATOM 695 O O . VAL A 1 94 ? 33.807 -9.135 -38.151 1.00 71.50 94 VAL A O 1
ATOM 698 N N . LYS A 1 95 ? 33.614 -7.145 -39.171 1.00 70.31 95 LYS A N 1
ATOM 699 C CA . LYS A 1 95 ? 34.410 -7.530 -40.351 1.00 70.31 95 LYS A CA 1
ATOM 700 C C . LYS A 1 95 ? 35.834 -7.916 -39.945 1.00 70.31 95 LYS A C 1
ATOM 702 O O . LYS A 1 95 ? 36.315 -8.938 -40.420 1.00 70.31 95 LYS A O 1
ATOM 707 N N . GLY A 1 96 ? 36.472 -7.150 -39.060 1.00 65.94 96 GLY A N 1
ATOM 708 C CA . GLY A 1 96 ? 37.808 -7.445 -38.533 1.00 65.94 96 GLY A CA 1
ATOM 709 C C . GLY A 1 96 ? 37.856 -8.766 -37.765 1.00 65.94 96 GLY A C 1
ATOM 710 O O . GLY A 1 96 ? 38.682 -9.620 -38.067 1.00 65.94 96 GLY A O 1
ATOM 711 N N . SER A 1 97 ? 36.901 -8.989 -36.861 1.00 67.44 97 SER A N 1
ATOM 712 C CA . SER A 1 97 ? 36.817 -10.228 -36.071 1.00 67.44 97 SER A CA 1
ATOM 713 C C . SER A 1 97 ? 36.541 -11.458 -36.944 1.00 67.44 97 SER A C 1
ATOM 715 O O . SER A 1 97 ? 37.101 -12.529 -36.726 1.00 67.44 97 SER A O 1
ATOM 717 N N . LEU A 1 98 ? 35.680 -11.317 -37.958 1.00 64.69 98 LEU A N 1
ATOM 718 C CA . LEU A 1 98 ? 35.392 -12.386 -38.915 1.00 64.69 98 LEU A CA 1
ATOM 719 C C . LEU A 1 98 ? 36.573 -12.655 -39.852 1.00 64.69 98 LEU A C 1
ATOM 721 O O . LEU A 1 98 ? 36.787 -13.803 -40.230 1.00 64.69 98 LEU A O 1
ATOM 725 N N . TRP A 1 99 ? 37.336 -11.621 -40.215 1.00 64.44 99 TRP A N 1
ATOM 726 C CA . TRP A 1 99 ? 38.574 -11.755 -40.979 1.00 64.44 99 TRP A CA 1
ATOM 727 C C . TRP A 1 99 ? 39.622 -12.556 -40.204 1.00 64.44 99 TRP A C 1
ATOM 729 O O . TRP A 1 99 ? 40.128 -13.553 -40.713 1.00 64.44 99 TRP A O 1
ATOM 739 N N . GLU A 1 100 ? 39.880 -12.169 -38.955 1.00 57.44 100 GLU A N 1
ATOM 740 C CA . GLU A 1 100 ? 40.833 -12.839 -38.066 1.00 57.44 100 GLU A CA 1
ATOM 741 C C . GLU A 1 100 ? 40.421 -14.290 -37.774 1.00 57.44 100 GLU A C 1
ATOM 743 O O . GLU A 1 100 ? 41.252 -15.201 -37.801 1.00 57.44 100 GLU A O 1
ATOM 748 N N . ALA A 1 101 ? 39.118 -14.532 -37.588 1.00 53.88 101 ALA A N 1
ATOM 749 C CA . ALA A 1 101 ? 38.581 -15.881 -37.481 1.00 53.88 101 ALA A CA 1
ATOM 750 C C . ALA A 1 101 ? 38.799 -16.678 -38.776 1.00 53.88 101 ALA A C 1
ATOM 752 O O . ALA A 1 101 ? 39.262 -17.805 -38.699 1.00 53.88 101 ALA A O 1
ATOM 753 N N . ASN A 1 102 ? 38.531 -16.102 -39.953 1.00 54.00 102 ASN A N 1
ATOM 754 C CA . ASN A 1 102 ? 38.660 -16.770 -41.255 1.00 54.00 102 ASN A CA 1
ATOM 755 C C . ASN A 1 102 ? 40.116 -17.065 -41.670 1.00 54.00 102 ASN A C 1
ATOM 757 O O . ASN A 1 102 ? 40.337 -17.987 -42.454 1.00 54.00 102 ASN A O 1
ATOM 761 N N . GLU A 1 103 ? 41.111 -16.325 -41.170 1.00 51.12 103 GLU A N 1
ATOM 762 C CA . GLU A 1 103 ? 42.524 -16.624 -41.454 1.00 51.12 103 GLU A CA 1
ATOM 763 C C . GLU A 1 103 ? 43.032 -17.886 -40.737 1.00 51.12 103 GLU A C 1
ATOM 765 O O . GLU A 1 103 ? 43.934 -18.538 -41.259 1.00 51.12 103 GLU A O 1
ATOM 770 N N . ASN A 1 104 ? 42.432 -18.278 -39.603 1.00 40.53 104 ASN A N 1
ATOM 771 C CA . ASN A 1 104 ? 42.919 -19.396 -38.777 1.00 40.53 104 ASN A CA 1
ATOM 772 C C . ASN A 1 104 ? 41.863 -20.468 -38.431 1.00 40.53 104 ASN A C 1
ATOM 774 O O . ASN A 1 104 ? 42.223 -21.557 -37.985 1.00 40.53 104 ASN A O 1
ATOM 778 N N . TYR A 1 105 ? 40.571 -20.198 -38.637 1.00 44.72 105 TYR A N 1
ATOM 779 C CA . TYR A 1 105 ? 39.453 -21.052 -38.228 1.00 44.72 105 TYR A CA 1
ATOM 780 C C . TYR A 1 105 ? 38.313 -21.045 -39.263 1.00 44.72 105 TYR A C 1
ATOM 782 O O . TYR A 1 105 ? 37.926 -20.016 -39.813 1.00 44.72 105 TYR A O 1
ATOM 790 N N . LEU A 1 106 ? 37.702 -22.208 -39.499 1.00 42.62 106 LEU A N 1
ATOM 791 C CA . LEU A 1 106 ? 36.483 -22.313 -40.303 1.00 42.62 106 LEU A CA 1
ATOM 792 C C . LEU A 1 106 ? 35.261 -22.069 -39.398 1.00 42.62 106 LEU A C 1
ATOM 794 O O . LEU A 1 106 ? 34.930 -22.909 -38.561 1.00 42.62 106 LEU A O 1
ATOM 798 N N . VAL A 1 107 ? 34.585 -20.925 -39.549 1.00 45.91 107 VAL A N 1
ATOM 799 C CA . VAL A 1 107 ? 33.366 -20.617 -38.780 1.00 45.91 107 VAL A CA 1
ATOM 800 C C . VAL A 1 107 ? 32.167 -21.323 -39.417 1.00 45.91 107 VAL A C 1
ATOM 802 O O . VAL A 1 107 ? 31.756 -20.993 -40.527 1.00 45.91 107 VAL A O 1
ATOM 805 N N . LEU A 1 108 ? 31.596 -22.292 -38.702 1.00 49.47 108 LEU A N 1
ATOM 806 C CA . LEU A 1 108 ? 30.428 -23.069 -39.123 1.00 49.47 108 LEU A CA 1
ATOM 807 C C . LEU A 1 108 ? 29.262 -22.865 -38.148 1.00 49.47 108 LEU A C 1
ATOM 809 O O . LEU A 1 108 ? 29.471 -22.659 -36.953 1.00 49.47 108 LEU A O 1
ATOM 813 N N . ASP A 1 109 ? 28.022 -22.963 -38.641 1.00 51.72 109 ASP A N 1
ATOM 814 C CA . ASP A 1 109 ? 26.839 -23.016 -37.771 1.00 51.72 109 ASP A CA 1
ATOM 815 C C . ASP A 1 109 ? 26.957 -24.205 -36.805 1.00 51.72 109 ASP A C 1
ATOM 817 O O . ASP A 1 109 ? 27.302 -25.315 -37.218 1.00 51.72 109 ASP A O 1
ATOM 821 N N . ALA A 1 110 ? 26.645 -23.995 -35.522 1.00 57.00 110 ALA A N 1
ATOM 822 C CA . ALA A 1 110 ? 26.840 -25.002 -34.479 1.00 57.00 110 ALA A CA 1
ATOM 823 C C . ALA A 1 110 ? 26.107 -26.326 -34.772 1.00 57.00 110 ALA A C 1
ATOM 825 O O . ALA A 1 110 ? 26.598 -27.397 -34.410 1.00 57.00 110 ALA A O 1
ATOM 826 N N . ARG A 1 111 ? 24.959 -26.289 -35.468 1.00 59.19 111 ARG A N 1
ATOM 827 C CA . ARG A 1 111 ? 24.234 -27.507 -35.867 1.00 59.19 111 ARG A CA 1
ATOM 828 C C . ARG A 1 111 ? 24.906 -28.212 -37.041 1.00 59.19 111 ARG A C 1
ATOM 830 O O . ARG A 1 111 ? 24.871 -29.437 -37.100 1.00 59.19 111 ARG A O 1
ATOM 837 N N . GLN A 1 112 ? 25.521 -27.471 -37.959 1.00 54.38 112 GLN A N 1
ATOM 838 C CA . GLN A 1 112 ? 26.280 -28.042 -39.076 1.00 54.38 112 GLN A CA 1
ATOM 839 C C . GLN A 1 112 ? 27.617 -28.622 -38.607 1.00 54.38 112 GLN A C 1
ATOM 841 O O . GLN A 1 112 ? 27.946 -29.743 -38.982 1.00 54.38 112 GLN A O 1
ATOM 846 N N . ALA A 1 113 ? 28.333 -27.924 -37.720 1.00 56.97 113 ALA A N 1
ATOM 847 C CA . ALA A 1 113 ? 29.564 -28.419 -37.109 1.00 56.97 113 ALA A CA 1
ATOM 848 C C . ALA A 1 113 ? 29.317 -29.716 -36.320 1.00 56.97 113 ALA A C 1
ATOM 850 O O . ALA A 1 113 ? 30.014 -30.704 -36.528 1.00 56.97 113 ALA A O 1
ATOM 851 N N . LYS A 1 114 ? 28.256 -29.760 -35.497 1.00 64.75 114 LYS A N 1
ATOM 852 C CA . LYS A 1 114 ? 27.860 -30.983 -34.778 1.00 64.75 114 LYS A CA 1
ATOM 853 C C . LYS A 1 114 ? 27.504 -32.144 -35.708 1.00 64.75 114 LYS A C 1
ATOM 855 O O . LYS A 1 114 ? 27.701 -33.279 -35.310 1.00 64.75 114 LYS A O 1
ATOM 860 N N . ARG A 1 115 ? 26.988 -31.895 -36.918 1.00 66.69 115 ARG A N 1
ATOM 861 C CA . ARG A 1 115 ? 26.689 -32.952 -37.907 1.00 66.69 115 ARG A CA 1
ATOM 862 C C . ARG A 1 115 ? 27.933 -33.446 -38.642 1.00 66.69 115 ARG A C 1
ATOM 864 O O . ARG A 1 115 ? 28.063 -34.643 -38.847 1.00 66.69 115 ARG A O 1
ATOM 871 N N . LEU A 1 116 ? 28.811 -32.532 -39.053 1.00 56.19 116 LEU A N 1
ATOM 872 C CA . LEU A 1 116 ? 30.008 -32.846 -39.842 1.00 56.19 116 LEU A CA 1
ATOM 873 C C . LEU A 1 116 ? 31.126 -33.474 -39.003 1.00 56.19 116 LEU A C 1
ATOM 875 O O . LEU A 1 116 ? 31.888 -34.276 -39.526 1.00 56.19 116 LEU A O 1
ATOM 879 N N . PHE A 1 117 ? 31.201 -33.132 -37.715 1.00 62.72 117 PHE A N 1
ATOM 880 C CA . PHE A 1 117 ? 32.267 -33.568 -36.808 1.00 62.72 117 PHE A CA 1
ATOM 881 C C . PHE A 1 117 ? 31.738 -34.390 -35.619 1.00 62.72 117 PHE A C 1
ATOM 883 O O . PHE A 1 117 ? 32.389 -34.476 -34.577 1.00 62.72 117 PHE A O 1
ATOM 890 N N . ALA A 1 118 ? 30.550 -34.998 -35.746 1.00 58.06 118 ALA A N 1
ATOM 891 C CA . ALA A 1 118 ? 30.033 -35.945 -34.756 1.00 58.06 118 ALA A CA 1
ATOM 892 C C . ALA A 1 118 ? 30.962 -37.170 -34.659 1.00 58.06 118 ALA A C 1
ATOM 894 O O . ALA A 1 118 ? 30.972 -38.006 -35.556 1.00 58.06 118 ALA A O 1
ATOM 895 N N . GLY A 1 119 ? 31.722 -37.283 -33.565 1.00 60.75 119 GLY A N 1
ATOM 896 C CA . GLY A 1 119 ? 32.623 -38.417 -33.296 1.00 60.75 119 GLY A CA 1
ATOM 897 C C . GLY A 1 119 ? 34.121 -38.123 -33.457 1.00 60.75 119 GLY A C 1
ATOM 898 O O . GLY A 1 119 ? 34.941 -38.994 -33.181 1.00 60.75 119 GLY A O 1
ATOM 899 N N . GLU A 1 120 ? 34.487 -36.907 -33.859 1.00 59.50 120 GLU A N 1
ATOM 900 C CA . GLU A 1 120 ? 35.879 -36.440 -33.944 1.00 59.50 120 GLU A CA 1
ATOM 901 C C . GLU A 1 120 ? 36.446 -36.040 -32.564 1.00 59.50 120 GLU A C 1
ATOM 903 O O . GLU A 1 120 ? 35.703 -35.803 -31.607 1.00 59.50 120 GLU A O 1
ATOM 908 N N . LYS A 1 121 ? 37.783 -35.967 -32.441 1.00 53.72 121 LYS A N 1
ATOM 909 C CA . LYS A 1 121 ? 38.469 -35.724 -31.155 1.00 53.72 121 LYS A CA 1
ATOM 910 C C . LYS A 1 121 ? 38.023 -34.399 -30.497 1.00 53.72 121 LYS A C 1
ATOM 912 O O . LYS A 1 121 ? 37.998 -33.365 -31.174 1.00 53.72 121 LYS A O 1
ATOM 917 N N . PRO A 1 122 ? 37.759 -34.376 -29.173 1.00 54.06 122 PRO A N 1
ATOM 918 C CA . PRO A 1 122 ? 37.462 -33.139 -28.453 1.00 54.06 122 PRO A CA 1
ATOM 919 C C . PRO A 1 122 ? 38.656 -32.177 -28.555 1.00 54.06 122 PRO A C 1
ATOM 921 O O . PRO A 1 122 ? 39.749 -32.482 -28.084 1.00 54.06 122 PRO A O 1
ATOM 924 N N . GLY A 1 123 ? 38.452 -31.036 -29.224 1.00 56.81 123 GLY A N 1
ATOM 925 C CA . GLY A 1 123 ? 39.488 -30.031 -29.504 1.00 56.81 123 GLY A CA 1
ATOM 926 C C . GLY A 1 123 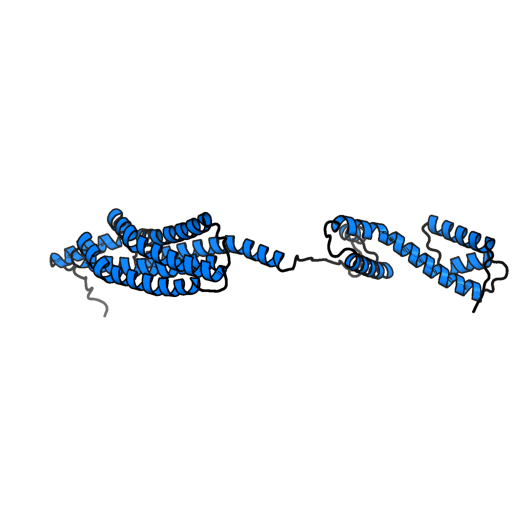? 39.538 -29.537 -30.956 1.00 56.81 123 GLY A C 1
ATOM 927 O O . GLY A 1 123 ? 40.112 -28.481 -31.203 1.00 56.81 123 GLY A O 1
ATOM 928 N N . LEU A 1 124 ? 38.909 -30.248 -31.904 1.00 55.56 124 LEU A N 1
ATOM 929 C CA . LEU A 1 124 ? 38.894 -29.865 -33.327 1.00 55.56 124 LEU A CA 1
ATOM 930 C C . LEU A 1 124 ? 38.026 -28.625 -33.626 1.00 55.56 124 LEU A C 1
ATOM 932 O O . LEU A 1 124 ? 38.237 -27.937 -34.621 1.00 55.56 124 LEU A O 1
ATOM 936 N N . TYR A 1 125 ? 37.046 -28.338 -32.766 1.00 55.41 125 TYR A N 1
ATOM 937 C CA . TYR A 1 125 ? 36.157 -27.184 -32.871 1.00 55.41 125 TYR A CA 1
ATOM 938 C C . TYR A 1 125 ? 35.981 -26.510 -31.505 1.00 55.41 125 TYR A C 1
ATOM 940 O O . TYR A 1 125 ? 35.982 -27.167 -30.463 1.00 55.41 125 TYR A O 1
ATOM 948 N N . ARG A 1 126 ? 35.804 -25.184 -31.506 1.00 57.09 126 ARG A N 1
ATOM 949 C CA . ARG A 1 126 ? 35.473 -24.384 -30.319 1.00 57.09 126 ARG A CA 1
ATOM 950 C C . ARG A 1 126 ? 34.111 -23.736 -30.537 1.00 57.09 126 ARG A C 1
ATOM 952 O O . ARG A 1 126 ? 33.945 -22.944 -31.461 1.00 57.09 126 ARG A O 1
ATOM 959 N N . GLU A 1 127 ? 33.132 -24.080 -29.704 1.00 58.09 127 GLU A N 1
ATOM 960 C CA . GLU A 1 127 ? 31.813 -23.446 -29.751 1.00 58.09 127 GLU A CA 1
ATOM 961 C C . GLU A 1 127 ? 31.923 -22.032 -29.171 1.00 58.09 127 GLU A C 1
ATOM 963 O O . GLU A 1 127 ? 32.233 -21.849 -27.995 1.00 58.09 127 GLU A O 1
ATOM 968 N N . ILE A 1 128 ? 31.714 -21.019 -30.013 1.00 59.59 128 ILE A N 1
ATOM 969 C CA . ILE A 1 128 ? 31.683 -19.625 -29.574 1.00 59.59 128 ILE A CA 1
ATOM 970 C C . ILE A 1 128 ? 30.238 -19.301 -29.195 1.00 59.59 128 ILE A C 1
ATOM 972 O O . ILE A 1 128 ? 29.398 -19.037 -30.056 1.00 59.59 128 ILE A O 1
ATOM 976 N N . SER A 1 129 ? 29.933 -19.345 -27.897 1.00 54.09 129 SER A N 1
ATOM 977 C CA . SER A 1 129 ? 28.633 -18.918 -27.382 1.00 54.09 129 SER A CA 1
ATOM 978 C C . SER A 1 129 ? 28.620 -17.404 -27.180 1.00 54.09 129 SER A C 1
ATOM 980 O O . SER A 1 129 ? 29.345 -16.883 -26.332 1.00 54.09 129 SER A O 1
ATOM 982 N N . TRP A 1 130 ? 27.766 -16.703 -27.916 1.00 50.62 130 TRP A N 1
ATOM 983 C CA . TRP A 1 130 ? 27.551 -15.269 -27.739 1.00 50.62 130 TRP A CA 1
ATOM 984 C C . TRP A 1 130 ? 26.366 -15.046 -26.799 1.00 50.62 130 TRP A C 1
ATOM 986 O O . TRP A 1 130 ? 25.265 -15.531 -27.062 1.00 50.62 130 TRP A O 1
ATOM 996 N N . ARG A 1 131 ? 26.575 -14.305 -25.706 1.00 48.00 131 ARG A N 1
ATOM 997 C CA . ARG A 1 131 ? 25.489 -13.749 -24.888 1.00 48.00 131 ARG A CA 1
ATOM 998 C C . ARG A 1 131 ? 25.481 -12.241 -25.070 1.00 48.00 131 ARG A C 1
ATOM 1000 O O . ARG A 1 131 ? 26.486 -11.588 -24.819 1.00 48.00 131 ARG A O 1
ATOM 1007 N N . SER A 1 132 ? 24.346 -11.701 -25.489 1.00 57.41 132 SER A N 1
ATOM 1008 C CA . SER A 1 132 ? 24.103 -10.261 -25.524 1.00 57.41 132 SER A CA 1
ATOM 1009 C C . SER A 1 132 ? 23.114 -9.896 -24.424 1.00 57.41 132 SER A C 1
ATOM 1011 O O . SER A 1 132 ? 22.062 -10.526 -24.319 1.00 57.41 132 SER A O 1
ATOM 1013 N N . SER A 1 133 ? 23.425 -8.873 -23.637 1.00 69.19 133 SER A N 1
ATOM 1014 C CA . SER A 1 133 ? 22.477 -8.218 -22.738 1.00 69.19 133 SER A CA 1
ATOM 1015 C C . SER A 1 133 ? 22.151 -6.829 -23.275 1.00 69.19 133 SER A C 1
ATOM 1017 O O . SER A 1 133 ? 23.018 -6.135 -23.807 1.00 69.19 133 SER A O 1
ATOM 1019 N N . GLN A 1 134 ? 20.889 -6.423 -23.155 1.00 73.38 134 GLN A N 1
ATOM 1020 C CA . GLN A 1 134 ? 20.517 -5.035 -23.386 1.00 73.38 134 GLN A CA 1
ATOM 1021 C C . GLN A 1 134 ? 20.961 -4.222 -22.168 1.00 73.38 134 GLN A C 1
ATOM 1023 O O . GLN A 1 134 ? 20.653 -4.582 -21.032 1.00 73.38 134 GLN A O 1
ATOM 1028 N N . THR A 1 135 ? 21.732 -3.168 -22.408 1.00 78.19 135 THR A N 1
ATOM 1029 C CA . THR A 1 135 ? 22.247 -2.270 -21.372 1.00 78.19 135 THR A CA 1
ATOM 1030 C C . THR A 1 135 ? 21.886 -0.824 -21.708 1.00 78.19 135 THR A C 1
ATOM 1032 O O . THR A 1 135 ? 21.386 -0.519 -22.794 1.00 78.19 135 THR A O 1
ATOM 1035 N N . GLY A 1 136 ? 22.118 0.081 -20.757 1.00 86.12 136 GLY A N 1
ATOM 1036 C CA . GLY A 1 136 ? 21.785 1.499 -20.878 1.00 86.12 136 GLY A CA 1
ATOM 1037 C C . GLY A 1 136 ? 20.592 1.892 -20.012 1.00 86.12 136 GLY A C 1
ATOM 1038 O O . GLY A 1 136 ? 19.748 1.062 -19.671 1.00 86.12 136 GLY A O 1
ATOM 1039 N N . LEU A 1 137 ? 20.533 3.178 -19.659 1.00 86.81 137 LEU A N 1
ATOM 1040 C CA . LEU A 1 137 ? 19.622 3.700 -18.638 1.00 86.81 137 LEU A CA 1
ATOM 1041 C C . LEU A 1 137 ? 18.153 3.346 -18.910 1.00 86.81 137 LEU A C 1
ATOM 1043 O O . LEU A 1 137 ? 17.477 2.866 -18.013 1.00 86.81 137 LEU A O 1
ATOM 1047 N N . ALA A 1 138 ? 17.688 3.485 -20.155 1.00 81.25 138 ALA A N 1
ATOM 1048 C CA . ALA A 1 138 ? 16.308 3.163 -20.522 1.00 81.25 138 ALA A CA 1
ATOM 1049 C C . ALA A 1 138 ? 15.954 1.681 -20.291 1.00 81.25 138 ALA A C 1
ATOM 1051 O O . ALA A 1 138 ? 14.887 1.373 -19.776 1.00 81.25 138 ALA A O 1
ATOM 1052 N N . SER A 1 139 ? 16.863 0.758 -20.627 1.00 80.56 139 SER A N 1
ATOM 1053 C CA . SER A 1 139 ? 16.635 -0.678 -20.402 1.00 80.56 139 SER A CA 1
ATOM 1054 C C . SER A 1 139 ? 16.629 -1.047 -18.919 1.00 80.56 139 SER A C 1
ATOM 1056 O O . SER A 1 139 ? 15.865 -1.913 -18.510 1.00 80.56 139 SER A O 1
ATOM 1058 N N . VAL A 1 140 ? 17.450 -0.366 -18.113 1.00 87.62 140 VAL A N 1
ATOM 1059 C CA . VAL A 1 140 ? 17.503 -0.573 -16.663 1.00 87.62 140 VAL A CA 1
ATOM 1060 C C . VAL A 1 140 ? 16.238 -0.033 -16.006 1.00 87.62 140 VAL A C 1
ATOM 1062 O O . VAL A 1 140 ? 15.622 -0.758 -15.237 1.00 87.62 140 VAL A O 1
ATOM 1065 N N . LEU A 1 141 ? 15.816 1.191 -16.341 1.00 84.25 141 LEU A N 1
ATOM 1066 C CA . LEU A 1 141 ? 14.604 1.797 -15.785 1.00 84.25 141 LEU A CA 1
ATOM 1067 C C . LEU A 1 141 ? 13.354 0.981 -16.128 1.00 84.25 141 LEU A C 1
ATOM 1069 O O . LEU A 1 141 ? 12.599 0.648 -15.223 1.00 84.25 141 LEU A O 1
ATOM 1073 N N . ASN A 1 142 ? 13.199 0.556 -17.387 1.00 82.94 142 ASN A N 1
ATOM 1074 C CA . ASN A 1 142 ? 12.078 -0.303 -17.779 1.00 82.94 142 ASN A CA 1
ATOM 1075 C C . ASN A 1 142 ? 12.076 -1.625 -17.006 1.00 82.94 142 ASN A C 1
ATOM 1077 O O . ASN A 1 142 ? 11.028 -2.072 -16.558 1.00 82.94 142 ASN A O 1
ATOM 1081 N N . ARG A 1 143 ? 13.249 -2.244 -16.821 1.00 86.56 143 ARG A N 1
ATOM 1082 C CA . ARG A 1 143 ? 13.358 -3.494 -16.065 1.00 86.56 143 ARG A CA 1
ATOM 1083 C C . ARG A 1 143 ? 13.050 -3.302 -14.580 1.00 86.56 143 ARG A C 1
ATOM 1085 O O . ARG A 1 143 ? 12.417 -4.160 -13.981 1.00 86.56 143 ARG A O 1
ATOM 1092 N N . MET A 1 144 ? 13.473 -2.181 -13.994 1.00 84.31 144 MET A N 1
ATOM 1093 C CA . MET A 1 144 ? 13.118 -1.831 -12.618 1.00 84.31 144 MET A CA 1
ATOM 1094 C C . MET A 1 144 ? 11.605 -1.633 -12.476 1.00 84.31 144 MET A C 1
ATOM 1096 O O . MET A 1 144 ? 11.019 -2.175 -11.549 1.00 84.31 144 MET A O 1
ATOM 1100 N N . GLU A 1 145 ? 10.959 -0.914 -13.396 1.00 81.12 145 GLU A N 1
ATOM 1101 C CA . GLU A 1 145 ? 9.499 -0.729 -13.395 1.00 81.12 145 GLU A CA 1
ATOM 1102 C C . GLU A 1 145 ? 8.737 -2.054 -13.570 1.00 81.12 145 GLU A C 1
ATOM 1104 O O . GLU A 1 145 ? 7.759 -2.306 -12.861 1.00 81.12 145 GLU A O 1
ATOM 1109 N N . GLU A 1 146 ? 9.213 -2.928 -14.461 1.00 85.56 146 GLU A N 1
ATOM 1110 C CA . GLU A 1 146 ? 8.621 -4.245 -14.713 1.00 85.56 146 GLU A CA 1
ATOM 1111 C C . GLU A 1 146 ? 8.740 -5.177 -13.497 1.00 85.56 146 GLU A C 1
ATOM 1113 O O . GLU A 1 146 ? 7.794 -5.900 -13.185 1.00 85.56 146 GLU A O 1
ATOM 1118 N N . GLU A 1 147 ? 9.851 -5.119 -12.753 1.00 88.31 147 GLU A N 1
ATOM 1119 C CA . GLU A 1 147 ? 10.035 -5.911 -11.530 1.00 88.31 147 GLU A CA 1
ATOM 1120 C C . GLU A 1 147 ? 9.339 -5.310 -10.295 1.00 88.31 147 GLU A C 1
ATOM 1122 O O . GLU A 1 147 ? 9.008 -6.045 -9.361 1.00 88.31 147 GLU A O 1
ATOM 1127 N N . LEU A 1 148 ? 9.049 -4.005 -10.276 1.00 90.00 148 LEU A N 1
ATOM 1128 C CA . LEU A 1 148 ? 8.407 -3.347 -9.130 1.00 90.00 148 LEU A CA 1
ATOM 1129 C C . LEU A 1 148 ? 6.978 -3.845 -8.882 1.00 90.00 148 LEU A C 1
ATOM 1131 O O . LEU A 1 148 ? 6.626 -4.156 -7.747 1.00 90.00 148 LEU A O 1
ATOM 1135 N N . THR A 1 149 ? 6.150 -3.942 -9.922 1.00 87.62 149 THR A N 1
ATOM 1136 C CA . THR A 1 149 ? 4.727 -4.313 -9.788 1.00 87.62 149 THR A CA 1
ATOM 1137 C C . THR A 1 149 ? 4.497 -5.718 -9.197 1.00 87.62 149 THR A C 1
ATOM 1139 O O . THR A 1 149 ? 3.728 -5.830 -8.230 1.00 87.62 149 THR A O 1
ATOM 1142 N N . PRO A 1 150 ? 5.127 -6.798 -9.712 1.00 90.75 150 PRO A N 1
ATOM 1143 C CA . PRO A 1 150 ? 4.950 -8.134 -9.145 1.00 90.75 150 PRO A CA 1
ATOM 1144 C C . PRO A 1 150 ? 5.511 -8.211 -7.724 1.00 90.75 150 PRO A C 1
ATOM 1146 O O . PRO A 1 150 ? 4.807 -8.659 -6.822 1.00 90.75 150 PRO A O 1
ATOM 1149 N N . THR A 1 151 ? 6.709 -7.666 -7.490 1.00 91.62 151 THR A N 1
ATOM 1150 C CA . THR A 1 151 ? 7.346 -7.668 -6.164 1.00 91.62 151 THR A CA 1
ATOM 1151 C C . THR A 1 151 ? 6.503 -6.921 -5.128 1.00 91.62 151 THR A C 1
ATOM 1153 O O . THR A 1 151 ? 6.349 -7.375 -3.993 1.00 91.62 151 THR A O 1
ATOM 1156 N N . GLN A 1 152 ? 5.895 -5.794 -5.510 1.00 92.44 152 GLN A N 1
ATOM 1157 C CA . GLN A 1 152 ? 4.978 -5.048 -4.650 1.00 92.44 152 GLN A CA 1
ATOM 1158 C C . GLN A 1 152 ? 3.730 -5.869 -4.312 1.00 92.44 152 GLN A C 1
ATOM 1160 O O . GLN A 1 152 ? 3.291 -5.892 -3.165 1.00 92.44 152 GLN A O 1
ATOM 1165 N N . THR A 1 153 ? 3.154 -6.554 -5.298 1.00 92.00 153 THR A N 1
ATOM 1166 C CA . THR A 1 153 ? 1.948 -7.365 -5.092 1.00 92.00 153 THR A CA 1
ATOM 1167 C C . THR A 1 153 ? 2.236 -8.555 -4.175 1.00 92.00 153 THR A C 1
ATOM 1169 O O . THR A 1 153 ? 1.501 -8.785 -3.216 1.00 92.00 153 THR A O 1
ATOM 1172 N N . GLU A 1 154 ? 3.331 -9.277 -4.422 1.00 93.69 154 GLU A N 1
ATOM 1173 C CA . GLU A 1 154 ? 3.761 -10.421 -3.611 1.00 93.69 154 GLU A CA 1
ATOM 1174 C C . GLU A 1 154 ? 4.069 -10.012 -2.170 1.00 93.69 154 GLU A C 1
ATOM 1176 O O . GLU A 1 154 ? 3.562 -10.626 -1.228 1.00 93.69 154 GLU A O 1
ATOM 1181 N N . SER A 1 155 ? 4.850 -8.943 -1.987 1.00 93.56 155 SER A N 1
ATOM 1182 C CA . SER A 1 155 ? 5.211 -8.450 -0.656 1.00 93.56 155 SER A CA 1
ATOM 1183 C C . SER A 1 155 ? 3.996 -7.949 0.123 1.00 93.56 155 SER A C 1
ATOM 1185 O O . SER A 1 155 ? 3.833 -8.337 1.278 1.00 93.56 155 SER A O 1
ATOM 1187 N N . LEU A 1 156 ? 3.093 -7.177 -0.495 1.00 94.19 156 LEU A N 1
ATOM 1188 C CA . LEU A 1 156 ? 1.878 -6.704 0.174 1.00 94.19 156 LEU A CA 1
ATOM 1189 C C . LEU A 1 156 ? 0.964 -7.847 0.605 1.00 94.19 156 LEU A C 1
ATOM 1191 O O . LEU A 1 156 ? 0.487 -7.849 1.741 1.00 94.19 156 LEU A O 1
ATOM 1195 N N . LEU A 1 157 ? 0.729 -8.828 -0.271 1.00 94.88 157 LEU A N 1
ATOM 1196 C CA . LEU A 1 157 ? -0.089 -9.992 0.069 1.00 94.88 157 LEU A CA 1
ATOM 1197 C C . LEU A 1 157 ? 0.549 -10.801 1.200 1.00 94.88 157 LEU A C 1
ATOM 1199 O O . LEU A 1 157 ? -0.135 -11.144 2.166 1.00 94.88 157 LEU A O 1
ATOM 1203 N N . ALA A 1 158 ? 1.859 -11.049 1.127 1.00 95.94 158 ALA A N 1
ATOM 1204 C CA . ALA A 1 158 ? 2.588 -11.742 2.181 1.00 95.94 158 ALA A CA 1
ATOM 1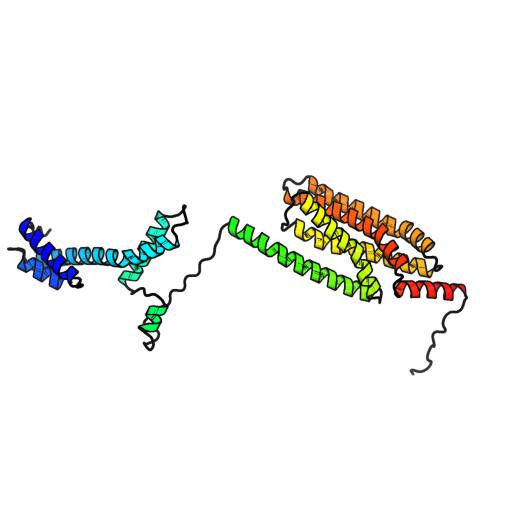205 C C . ALA A 1 158 ? 2.497 -10.992 3.520 1.00 95.94 158 ALA A C 1
ATOM 1207 O O . ALA A 1 158 ? 2.182 -11.601 4.545 1.00 95.94 158 ALA A O 1
ATOM 1208 N N . THR A 1 159 ? 2.704 -9.670 3.527 1.00 95.38 159 THR A N 1
ATOM 1209 C CA . THR A 1 159 ? 2.607 -8.864 4.748 1.00 95.38 159 THR A CA 1
ATOM 1210 C C . THR A 1 159 ? 1.190 -8.869 5.318 1.00 95.38 159 THR A C 1
ATOM 1212 O O . THR A 1 159 ? 1.035 -9.087 6.518 1.00 95.38 159 THR A O 1
ATOM 1215 N N . LEU A 1 160 ? 0.148 -8.703 4.496 1.00 95.00 160 LEU A N 1
ATOM 1216 C CA . LEU A 1 160 ? -1.240 -8.761 4.969 1.00 95.00 160 LEU A CA 1
ATOM 1217 C C . LEU A 1 160 ? -1.564 -10.117 5.608 1.00 95.00 160 LEU A C 1
ATOM 1219 O O . LEU A 1 160 ? -2.164 -10.152 6.680 1.00 95.00 160 LEU A O 1
ATOM 1223 N N . ILE A 1 161 ? -1.124 -11.228 5.008 1.00 96.25 161 ILE A N 1
ATOM 1224 C CA . ILE A 1 161 ? -1.315 -12.570 5.579 1.00 96.25 161 ILE A CA 1
ATOM 1225 C C . ILE A 1 161 ? -0.619 -12.685 6.939 1.00 96.25 161 ILE A C 1
ATOM 1227 O O . ILE A 1 161 ? -1.243 -13.105 7.914 1.00 96.25 161 ILE A O 1
ATOM 1231 N N . ILE A 1 162 ? 0.651 -12.280 7.031 1.00 96.25 162 ILE A N 1
ATOM 1232 C CA . ILE A 1 162 ? 1.424 -12.332 8.281 1.00 96.25 162 ILE A CA 1
ATOM 1233 C C . ILE A 1 162 ? 0.745 -11.504 9.374 1.00 96.25 162 ILE A C 1
ATOM 1235 O O . ILE A 1 162 ? 0.607 -11.961 10.508 1.00 96.25 162 ILE A O 1
ATOM 1239 N N . VAL A 1 163 ? 0.273 -10.308 9.033 1.00 95.62 163 VAL A N 1
ATOM 1240 C CA . VAL A 1 163 ? -0.427 -9.424 9.966 1.00 95.62 163 VAL A CA 1
ATOM 1241 C C . VAL A 1 163 ? -1.734 -10.047 10.434 1.00 95.62 163 VAL A C 1
ATOM 1243 O O . VAL A 1 163 ? -2.008 -10.041 11.633 1.00 95.62 163 VAL A O 1
ATOM 1246 N N . ILE A 1 164 ? -2.536 -10.611 9.526 1.00 96.12 164 ILE A N 1
ATOM 1247 C CA . ILE A 1 164 ? -3.779 -11.297 9.897 1.00 96.12 164 ILE A CA 1
ATOM 1248 C C . ILE A 1 164 ? -3.471 -12.415 10.893 1.00 96.12 164 ILE A C 1
ATOM 1250 O O . ILE A 1 164 ? -4.158 -12.516 11.910 1.00 96.12 164 ILE A O 1
ATOM 1254 N N . LEU A 1 165 ? -2.437 -13.226 10.649 1.00 96.75 165 LEU A N 1
ATOM 1255 C CA . LEU A 1 165 ? -2.025 -14.299 11.559 1.00 96.75 165 LEU A CA 1
ATOM 1256 C C . LEU A 1 165 ? -1.595 -13.753 12.927 1.00 96.75 165 LEU A C 1
ATOM 1258 O O . LEU A 1 165 ? -2.044 -14.253 13.960 1.00 96.75 165 LEU A O 1
ATOM 1262 N N . LEU A 1 166 ? -0.785 -12.695 12.942 1.00 95.50 166 LEU A N 1
ATOM 1263 C CA . LEU A 1 166 ? -0.295 -12.060 14.162 1.00 95.50 166 LEU A CA 1
ATOM 1264 C C . LEU A 1 166 ? -1.439 -11.462 14.992 1.00 95.50 166 LEU A C 1
ATOM 1266 O O . LEU A 1 166 ? -1.551 -11.747 16.184 1.00 95.50 166 LEU A O 1
ATOM 1270 N N . LEU A 1 167 ? -2.343 -10.699 14.376 1.00 94.00 167 LEU A N 1
ATOM 1271 C CA . LEU A 1 167 ? -3.503 -10.128 15.066 1.00 94.00 167 LEU A CA 1
ATOM 1272 C C . LEU A 1 167 ? -4.481 -11.215 15.522 1.00 94.00 167 LEU A C 1
ATOM 1274 O O . LEU A 1 167 ? -5.042 -11.128 16.615 1.00 94.00 167 LEU A O 1
ATOM 1278 N N . SER A 1 168 ? -4.646 -12.275 14.728 1.00 94.62 168 SER A N 1
ATOM 1279 C CA . SER A 1 168 ? -5.441 -13.442 15.117 1.00 94.62 168 SER A CA 1
ATOM 1280 C C . SER A 1 168 ? -4.885 -14.114 16.369 1.00 94.62 168 SER A C 1
ATOM 1282 O O . SER A 1 168 ? -5.668 -14.547 17.215 1.00 94.62 168 SER A O 1
ATOM 1284 N N . LEU A 1 169 ? -3.557 -14.170 16.513 1.00 94.25 169 LEU A N 1
ATOM 1285 C CA . LEU A 1 169 ? -2.883 -14.701 17.695 1.00 94.25 169 LEU A CA 1
ATOM 1286 C C . LEU A 1 169 ? -3.047 -13.770 18.906 1.00 94.25 169 LEU A C 1
ATOM 1288 O O . LEU A 1 169 ? -3.465 -14.232 19.968 1.00 94.25 169 LEU A O 1
ATOM 1292 N N . ILE A 1 170 ? -2.795 -12.464 18.741 1.00 90.81 170 ILE A N 1
ATOM 1293 C CA . ILE A 1 170 ? -2.918 -11.451 19.809 1.00 90.81 170 ILE A CA 1
ATOM 1294 C C . ILE A 1 170 ? -4.336 -11.424 20.384 1.00 90.81 170 ILE A C 1
ATOM 1296 O O . ILE A 1 170 ? -4.530 -11.456 21.602 1.00 90.81 170 ILE A O 1
ATOM 1300 N N . PHE A 1 171 ? -5.345 -11.398 19.514 1.00 88.25 171 PHE A N 1
ATOM 1301 C CA . PHE A 1 171 ? -6.747 -11.363 19.925 1.00 88.25 171 PHE A CA 1
ATOM 1302 C C . PHE A 1 171 ? -7.353 -12.757 20.125 1.00 88.25 171 PHE A C 1
ATOM 1304 O O . PHE A 1 171 ? -8.540 -12.852 20.439 1.00 88.25 171 PHE A O 1
ATOM 1311 N N . ARG A 1 172 ? -6.572 -13.834 19.942 1.00 91.31 172 ARG A N 1
ATOM 1312 C CA . ARG A 1 172 ? -7.022 -15.241 19.994 1.00 91.31 172 ARG A CA 1
ATOM 1313 C C . ARG A 1 172 ? -8.316 -15.479 19.200 1.00 91.31 172 ARG A C 1
ATOM 1315 O O . ARG A 1 172 ? -9.217 -16.200 19.627 1.00 91.31 172 ARG A O 1
ATOM 1322 N N . SER A 1 173 ? -8.440 -14.813 18.054 1.00 91.94 173 SER A N 1
ATOM 1323 C CA . SER A 1 173 ? -9.663 -14.764 17.256 1.00 91.94 173 SER A CA 1
ATOM 1324 C C . SER A 1 173 ? -9.318 -14.530 15.783 1.00 91.94 173 SER A C 1
ATOM 1326 O O . SER A 1 173 ? -9.053 -13.384 15.416 1.00 91.94 173 SER A O 1
ATOM 1328 N N . PRO A 1 174 ? -9.386 -15.567 14.921 1.00 92.00 174 PRO A N 1
ATOM 1329 C CA . PRO A 1 174 ? -9.127 -15.433 13.485 1.00 92.00 174 PRO A CA 1
ATOM 1330 C C . PRO A 1 174 ? -9.997 -14.364 12.820 1.00 92.00 174 PRO A C 1
ATOM 1332 O O . PRO A 1 174 ? -9.513 -13.504 12.093 1.00 92.00 174 PRO A O 1
ATOM 1335 N N . LEU A 1 175 ? -11.288 -14.350 13.164 1.00 93.62 175 LEU A N 1
ATOM 1336 C CA . LEU A 1 175 ? -12.223 -13.329 12.695 1.00 93.62 175 LEU A CA 1
ATOM 1337 C C . LEU A 1 175 ? -11.835 -11.926 13.185 1.00 93.62 175 LEU A C 1
ATOM 1339 O O . LEU A 1 175 ? -11.975 -10.960 12.449 1.00 93.62 175 LEU A O 1
ATOM 1343 N N . GLY A 1 176 ? -11.321 -11.812 14.414 1.00 92.00 176 GLY A N 1
ATOM 1344 C CA . GLY A 1 176 ? -10.850 -10.534 14.955 1.00 92.00 176 GLY A CA 1
ATOM 1345 C C . GLY A 1 176 ? -9.626 -10.014 14.204 1.00 92.00 176 GLY A C 1
ATOM 1346 O O . GLY A 1 176 ? -9.581 -8.836 13.869 1.00 92.00 176 GLY A O 1
ATOM 1347 N N . GLY A 1 177 ? -8.679 -10.901 13.880 1.00 94.25 177 GLY A N 1
ATOM 1348 C CA . GLY A 1 177 ? -7.505 -10.558 13.080 1.00 94.25 177 GLY A CA 1
ATOM 1349 C C . GLY A 1 177 ? -7.872 -10.088 11.673 1.00 94.25 177 GLY A C 1
ATOM 1350 O O . GLY A 1 177 ? -7.413 -9.032 11.253 1.00 94.25 177 GLY A O 1
ATOM 1351 N N . VAL A 1 178 ? -8.758 -10.808 10.976 1.00 95.50 178 VAL A N 1
ATOM 1352 C CA . VAL A 1 178 ? -9.225 -10.410 9.635 1.00 95.50 178 VAL A CA 1
ATOM 1353 C C . VAL A 1 178 ? -9.910 -9.043 9.670 1.00 95.50 178 VAL A C 1
ATOM 1355 O O . VAL A 1 178 ? -9.559 -8.166 8.885 1.00 95.50 178 VAL A O 1
ATOM 1358 N N . LEU A 1 179 ? -10.845 -8.826 10.602 1.00 95.25 179 LEU A N 1
ATOM 1359 C CA . LEU A 1 179 ? -11.569 -7.555 10.704 1.00 95.25 179 LEU A CA 1
ATOM 1360 C C . LEU A 1 179 ? -10.656 -6.377 11.060 1.00 95.25 179 LEU A C 1
ATOM 1362 O O . LEU A 1 179 ? -10.888 -5.269 10.584 1.00 95.25 179 LEU A O 1
ATOM 1366 N N . ALA A 1 180 ? -9.610 -6.608 11.857 1.00 94.69 180 ALA A N 1
ATOM 1367 C CA . ALA A 1 180 ? -8.640 -5.576 12.214 1.00 94.69 180 ALA A CA 1
ATOM 1368 C C . ALA A 1 180 ? -7.803 -5.089 11.017 1.00 94.69 180 ALA A C 1
ATOM 1370 O O . ALA A 1 180 ? -7.345 -3.951 11.019 1.00 94.69 180 ALA A O 1
ATOM 1371 N N . VAL A 1 181 ? -7.640 -5.918 9.980 1.00 96.06 181 VAL A N 1
ATOM 1372 C CA . VAL A 1 181 ? -6.880 -5.580 8.762 1.00 96.06 181 VAL A CA 1
ATOM 1373 C C . VAL A 1 181 ? -7.741 -4.887 7.696 1.00 96.06 181 VAL A C 1
ATOM 1375 O O . VAL A 1 181 ? -7.216 -4.266 6.769 1.00 96.06 181 VAL A O 1
ATOM 1378 N N . VAL A 1 182 ? -9.070 -4.921 7.824 1.00 96.38 182 VAL A N 1
ATOM 1379 C CA . VAL A 1 182 ? -9.985 -4.302 6.849 1.00 96.38 182 VAL A CA 1
ATOM 1380 C C . VAL A 1 182 ? -9.744 -2.793 6.678 1.00 96.38 182 VAL A C 1
ATOM 1382 O O . VAL A 1 182 ? -9.585 -2.375 5.529 1.00 96.38 182 VAL A O 1
ATOM 1385 N N . PRO A 1 183 ? -9.653 -1.965 7.745 1.00 95.75 183 PRO A N 1
ATOM 1386 C CA . PRO A 1 183 ? -9.424 -0.527 7.594 1.00 95.75 183 PRO A CA 1
ATOM 1387 C C . PRO A 1 183 ? -8.167 -0.214 6.784 1.00 95.75 183 PRO A C 1
ATOM 1389 O O . PRO A 1 183 ? -8.232 0.546 5.821 1.00 95.75 183 PRO A O 1
ATOM 1392 N N . ILE A 1 184 ? -7.047 -0.864 7.114 1.00 95.94 184 ILE A N 1
ATOM 1393 C CA . ILE A 1 184 ? -5.774 -0.613 6.440 1.00 95.94 184 ILE A CA 1
ATOM 1394 C C . ILE A 1 184 ? -5.762 -1.124 4.995 1.00 95.94 184 ILE A C 1
ATOM 1396 O O . ILE A 1 184 ? -5.200 -0.479 4.112 1.00 95.94 184 ILE A O 1
ATOM 1400 N N . THR A 1 185 ? -6.451 -2.229 4.710 1.00 96.38 185 THR A N 1
ATOM 1401 C CA . THR A 1 185 ? -6.610 -2.712 3.330 1.00 96.38 185 THR A CA 1
ATOM 1402 C C . THR A 1 185 ? -7.336 -1.673 2.478 1.00 96.38 185 THR A C 1
ATOM 1404 O O . THR A 1 185 ? -6.890 -1.346 1.380 1.00 96.38 185 THR A O 1
ATOM 1407 N N . ILE A 1 186 ? -8.418 -1.091 3.004 1.00 97.25 186 ILE A N 1
ATOM 1408 C CA . ILE A 1 186 ? -9.169 -0.041 2.307 1.00 97.25 186 ILE A CA 1
ATOM 1409 C C . ILE A 1 186 ? -8.319 1.225 2.165 1.00 97.25 186 ILE A C 1
ATOM 1411 O O . ILE A 1 186 ? -8.316 1.828 1.097 1.00 97.25 186 ILE A O 1
ATOM 1415 N N . THR A 1 187 ? -7.541 1.606 3.179 1.00 97.12 187 THR A N 1
ATOM 1416 C CA . THR A 1 187 ? -6.595 2.726 3.080 1.00 97.12 187 THR A CA 1
ATOM 1417 C C . THR A 1 187 ? -5.600 2.551 1.932 1.00 97.12 187 THR A C 1
ATOM 1419 O O . THR A 1 187 ? -5.387 3.488 1.163 1.00 97.12 187 THR A O 1
ATOM 1422 N N . ILE A 1 188 ? -5.005 1.364 1.784 1.00 96.19 188 ILE A N 1
ATOM 1423 C CA . ILE A 1 188 ? -4.055 1.072 0.699 1.00 96.19 188 ILE A CA 1
ATOM 1424 C C . ILE A 1 188 ? -4.755 1.157 -0.661 1.00 96.19 188 ILE A C 1
ATOM 1426 O O . ILE A 1 188 ? -4.214 1.750 -1.596 1.00 96.19 188 ILE A O 1
ATOM 1430 N N . LEU A 1 189 ? -5.978 0.626 -0.764 1.00 96.62 189 LEU A N 1
ATOM 1431 C CA . LEU A 1 189 ? -6.790 0.738 -1.976 1.00 96.62 189 LEU A CA 1
ATOM 1432 C C . LEU A 1 189 ? -7.107 2.196 -2.317 1.00 96.62 189 LEU A C 1
ATOM 1434 O O . LEU A 1 189 ? -6.995 2.579 -3.477 1.00 96.62 189 LEU A O 1
ATOM 1438 N N . VAL A 1 190 ? -7.441 3.027 -1.325 1.00 97.81 190 VAL A N 1
ATOM 1439 C CA . VAL A 1 190 ? -7.657 4.468 -1.521 1.00 97.81 190 VAL A CA 1
ATOM 1440 C C . VAL A 1 190 ? -6.378 5.149 -2.003 1.00 97.81 190 VAL A C 1
ATOM 1442 O O . VAL A 1 190 ? -6.442 5.945 -2.935 1.00 97.81 190 VAL A O 1
ATOM 1445 N N . ASN A 1 191 ? -5.213 4.813 -1.442 1.00 96.69 191 ASN A N 1
ATOM 1446 C CA . ASN A 1 191 ? -3.941 5.360 -1.915 1.00 96.69 191 ASN A CA 1
ATOM 1447 C C . ASN A 1 191 ? -3.693 5.016 -3.395 1.00 96.69 191 ASN A C 1
ATOM 1449 O O . ASN A 1 191 ? -3.433 5.913 -4.198 1.00 96.69 191 ASN A O 1
ATOM 1453 N N . PHE A 1 192 ? -3.853 3.747 -3.787 1.00 95.56 192 PHE A N 1
ATOM 1454 C CA . PHE A 1 192 ? -3.716 3.349 -5.192 1.00 95.56 192 PHE A CA 1
ATOM 1455 C C . PHE A 1 192 ? -4.790 3.968 -6.096 1.00 95.56 192 PHE A C 1
ATOM 1457 O O . PHE A 1 192 ? -4.489 4.338 -7.230 1.00 95.56 192 PHE A O 1
ATOM 1464 N N . ALA A 1 193 ? -6.016 4.152 -5.602 1.00 97.38 193 ALA A N 1
ATOM 1465 C CA . ALA A 1 193 ? -7.078 4.832 -6.337 1.00 97.38 193 ALA A CA 1
ATOM 1466 C C . ALA A 1 193 ? -6.735 6.308 -6.592 1.00 97.38 193 ALA A C 1
ATOM 1468 O O . ALA A 1 193 ? -6.891 6.787 -7.714 1.00 97.38 193 ALA A O 1
ATOM 1469 N N . VAL A 1 194 ? -6.206 7.019 -5.591 1.00 97.38 194 VAL A N 1
ATOM 1470 C CA . VAL A 1 194 ? -5.745 8.409 -5.739 1.00 97.38 194 VAL A CA 1
ATOM 1471 C C . VAL A 1 194 ? -4.570 8.494 -6.709 1.00 97.38 194 VAL A C 1
ATOM 1473 O O . VAL A 1 194 ? -4.538 9.402 -7.541 1.00 97.38 194 VAL A O 1
ATOM 1476 N N . MET A 1 195 ? -3.629 7.546 -6.647 1.00 96.19 195 MET A N 1
ATOM 1477 C CA . MET A 1 195 ? -2.522 7.468 -7.600 1.00 96.19 195 MET A CA 1
ATOM 1478 C C . MET A 1 195 ? -3.035 7.277 -9.031 1.00 96.19 195 MET A C 1
ATOM 1480 O O . MET A 1 195 ? -2.659 8.045 -9.916 1.00 96.19 195 MET A O 1
ATOM 1484 N N . GLY A 1 196 ? -3.945 6.320 -9.240 1.00 95.81 196 GLY A N 1
ATOM 1485 C CA . GLY A 1 196 ? -4.558 6.051 -10.540 1.00 95.81 196 GLY A CA 1
ATOM 1486 C C . GLY A 1 196 ? -5.344 7.246 -11.082 1.00 95.81 196 GLY A C 1
ATOM 1487 O O . GLY A 1 196 ? -5.165 7.6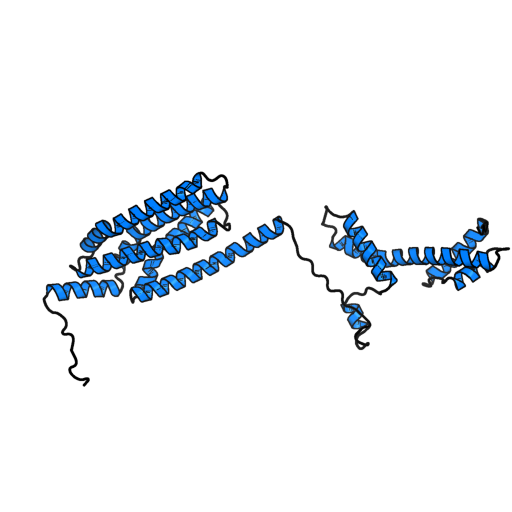24 -12.236 1.00 95.81 196 GLY A O 1
ATOM 1488 N N . TYR A 1 197 ? -6.146 7.898 -10.235 1.00 97.00 197 TYR A N 1
ATOM 1489 C CA . TYR A 1 197 ? -6.897 9.105 -10.593 1.00 97.00 197 TYR A CA 1
ATOM 1490 C C . TYR A 1 197 ? -5.981 10.289 -10.940 1.00 97.00 197 TYR A C 1
ATOM 1492 O O . TYR A 1 197 ? -6.252 11.037 -11.875 1.00 97.00 197 TYR A O 1
ATOM 1500 N N . SER A 1 198 ? -4.871 10.447 -10.215 1.00 94.75 198 SER A N 1
ATOM 1501 C CA . SER A 1 198 ? -3.935 11.567 -10.394 1.00 94.75 198 SER A CA 1
ATOM 1502 C C . SER A 1 198 ? -2.860 11.313 -11.460 1.00 94.75 198 SER A C 1
ATOM 1504 O O . SER A 1 198 ? -1.976 12.152 -11.640 1.00 94.75 198 SER A O 1
ATOM 1506 N N . GLY A 1 199 ? -2.877 10.155 -12.130 1.00 93.50 199 GLY A N 1
ATOM 1507 C CA . GLY A 1 199 ? -1.845 9.766 -13.097 1.00 93.50 199 GLY A CA 1
ATOM 1508 C C . GLY A 1 199 ? -0.449 9.599 -12.481 1.00 93.50 199 GLY A C 1
ATOM 1509 O O . GLY A 1 199 ? 0.560 9.830 -13.149 1.00 93.50 199 GLY A O 1
ATOM 1510 N N . ILE A 1 200 ? -0.367 9.254 -11.194 1.00 92.75 200 ILE A N 1
ATOM 1511 C CA . ILE A 1 200 ? 0.900 8.995 -10.506 1.00 92.75 200 ILE A CA 1
ATOM 1512 C C . ILE A 1 200 ? 1.249 7.517 -10.694 1.00 92.75 200 ILE A C 1
ATOM 1514 O O . ILE A 1 200 ? 0.584 6.645 -10.141 1.00 92.75 200 ILE A O 1
ATOM 1518 N N . GLY A 1 201 ? 2.293 7.250 -11.483 1.00 89.19 201 GLY A N 1
ATOM 1519 C CA . GLY A 1 201 ? 2.814 5.900 -11.694 1.00 89.19 201 GLY A CA 1
ATOM 1520 C C . GLY A 1 201 ? 3.443 5.302 -10.436 1.00 89.19 201 GLY A C 1
ATOM 1521 O O . GLY A 1 201 ? 3.888 6.030 -9.545 1.00 89.19 201 GLY A O 1
ATOM 1522 N N . LEU A 1 202 ? 3.477 3.970 -10.389 1.00 90.19 202 LEU A N 1
ATOM 1523 C CA . LEU A 1 202 ? 4.204 3.228 -9.368 1.00 90.19 202 LEU A CA 1
ATOM 1524 C C . LEU A 1 202 ? 5.709 3.340 -9.643 1.00 90.19 202 LEU A C 1
ATOM 1526 O O . LEU A 1 202 ? 6.176 3.041 -10.737 1.00 90.19 202 LEU A O 1
ATOM 1530 N N . ASP A 1 203 ? 6.455 3.764 -8.636 1.00 89.19 203 ASP A N 1
ATOM 1531 C CA . ASP A 1 203 ? 7.909 3.869 -8.628 1.00 89.19 203 ASP A CA 1
ATOM 1532 C C . ASP A 1 203 ? 8.458 3.356 -7.289 1.00 89.19 203 ASP A C 1
ATOM 1534 O O . ASP A 1 203 ? 7.706 2.997 -6.378 1.00 89.19 203 ASP A O 1
ATOM 1538 N N . SER A 1 204 ? 9.783 3.333 -7.140 1.00 87.62 204 SER A N 1
ATOM 1539 C CA . SER A 1 204 ? 10.426 2.828 -5.925 1.00 87.62 204 SER A CA 1
ATOM 1540 C C . SER A 1 204 ? 10.008 3.568 -4.649 1.00 87.62 204 SER A C 1
ATOM 1542 O O . SER A 1 204 ? 9.998 2.957 -3.588 1.00 87.62 204 SER A O 1
ATOM 1544 N N . PHE A 1 205 ? 9.652 4.856 -4.721 1.00 90.88 205 PHE A N 1
ATOM 1545 C CA . PHE A 1 205 ? 9.239 5.622 -3.541 1.00 90.88 205 PHE A CA 1
ATOM 1546 C C . PHE A 1 205 ? 7.779 5.348 -3.180 1.00 90.88 205 PHE A C 1
ATOM 1548 O O . PHE A 1 205 ? 7.455 5.071 -2.027 1.00 90.88 205 PHE A O 1
ATOM 1555 N N . THR A 1 206 ? 6.891 5.406 -4.168 1.00 93.06 206 THR A N 1
ATOM 1556 C CA . THR A 1 206 ? 5.452 5.179 -3.992 1.00 93.06 206 THR A CA 1
ATOM 1557 C C . THR A 1 206 ? 5.132 3.735 -3.605 1.00 93.06 206 THR A C 1
ATOM 1559 O O . THR A 1 206 ? 4.206 3.512 -2.827 1.00 93.06 206 THR A O 1
ATOM 1562 N N . ALA A 1 207 ? 5.945 2.767 -4.037 1.00 91.75 207 ALA A N 1
ATOM 1563 C CA . ALA A 1 207 ? 5.877 1.373 -3.596 1.00 91.75 207 ALA A CA 1
ATOM 1564 C C . ALA A 1 207 ? 6.031 1.220 -2.067 1.00 91.75 207 ALA A C 1
ATOM 1566 O O . ALA A 1 207 ? 5.299 0.456 -1.432 1.00 91.75 207 ALA A O 1
ATOM 1567 N N . MET A 1 208 ? 6.909 2.012 -1.435 1.00 92.00 208 MET A N 1
ATOM 1568 C CA . MET A 1 208 ? 7.123 1.948 0.019 1.00 92.00 208 MET A CA 1
ATOM 1569 C C . MET A 1 208 ? 5.909 2.414 0.830 1.00 92.00 208 MET A C 1
ATOM 1571 O O . MET A 1 208 ? 5.760 2.016 1.985 1.00 92.00 208 MET A O 1
ATOM 1575 N N . ILE A 1 209 ? 5.040 3.250 0.248 1.00 95.12 209 ILE A N 1
ATOM 1576 C CA . ILE A 1 209 ? 3.905 3.860 0.956 1.00 95.12 209 ILE A CA 1
ATOM 1577 C C . ILE A 1 209 ? 2.980 2.784 1.509 1.00 95.12 209 ILE A C 1
ATOM 1579 O O . ILE A 1 209 ? 2.560 2.879 2.656 1.00 95.12 209 ILE A O 1
ATOM 1583 N N . ALA A 1 210 ? 2.691 1.743 0.729 1.00 91.50 210 ALA A N 1
ATOM 1584 C CA . ALA A 1 210 ? 1.793 0.688 1.173 1.00 91.50 210 ALA A CA 1
ATOM 1585 C C . ALA A 1 210 ? 2.390 -0.111 2.350 1.00 91.50 210 ALA A C 1
ATOM 1587 O O . ALA A 1 210 ? 1.682 -0.375 3.317 1.00 91.50 210 ALA A O 1
ATOM 1588 N N . SER A 1 211 ? 3.696 -0.398 2.347 1.00 90.50 211 SER A N 1
ATOM 1589 C CA . SER A 1 211 ? 4.374 -1.059 3.475 1.00 90.50 211 SER A CA 1
ATOM 1590 C C . SER A 1 211 ? 4.400 -0.186 4.737 1.00 90.50 211 SER A C 1
ATOM 1592 O O . SER A 1 211 ? 4.148 -0.678 5.837 1.00 90.50 211 SER A O 1
ATOM 1594 N N . ILE A 1 212 ? 4.646 1.121 4.585 1.00 92.00 212 ILE A N 1
ATOM 1595 C CA . ILE A 1 212 ? 4.586 2.097 5.687 1.00 92.00 212 ILE A CA 1
ATOM 1596 C C . ILE A 1 212 ? 3.162 2.189 6.244 1.00 92.00 212 ILE A C 1
ATOM 1598 O O . ILE A 1 212 ? 2.967 2.180 7.459 1.00 92.00 212 ILE A O 1
ATOM 1602 N N . ALA A 1 213 ? 2.167 2.249 5.358 1.00 92.75 213 ALA A N 1
ATOM 1603 C CA . ALA A 1 213 ? 0.764 2.309 5.729 1.00 92.75 213 ALA A CA 1
ATOM 1604 C C . ALA A 1 213 ? 0.368 1.089 6.555 1.00 92.75 213 ALA A C 1
ATOM 1606 O O . ALA A 1 213 ? -0.298 1.249 7.572 1.00 92.75 213 ALA A O 1
ATOM 1607 N N . ILE A 1 214 ? 0.805 -0.108 6.150 1.00 93.44 214 ILE A N 1
ATOM 1608 C CA . ILE A 1 214 ? 0.585 -1.340 6.907 1.00 93.44 214 ILE A CA 1
ATOM 1609 C C . ILE A 1 214 ? 1.146 -1.195 8.323 1.00 93.44 214 ILE A C 1
ATOM 1611 O O . ILE A 1 214 ? 0.379 -1.312 9.274 1.00 93.44 214 ILE A O 1
ATOM 1615 N N . GLY A 1 215 ? 2.437 -0.876 8.470 1.00 90.25 215 GLY A N 1
ATOM 1616 C CA . GLY A 1 215 ? 3.071 -0.742 9.786 1.00 90.25 215 GLY A CA 1
ATOM 1617 C C . GLY A 1 215 ? 2.344 0.252 10.697 1.00 90.25 215 GLY A C 1
ATOM 1618 O O . GLY A 1 215 ? 1.908 -0.108 11.785 1.00 90.25 215 GLY A O 1
ATOM 1619 N N . LEU A 1 216 ? 2.122 1.477 10.215 1.00 89.69 216 LEU A N 1
ATOM 1620 C CA . LEU A 1 216 ? 1.491 2.536 11.009 1.00 89.69 216 LEU A CA 1
ATOM 1621 C C . LEU A 1 216 ? -0.008 2.296 11.250 1.00 89.69 216 LEU A C 1
ATOM 1623 O O . LEU A 1 216 ? -0.525 2.591 12.324 1.00 89.69 216 LEU A O 1
ATOM 1627 N N . GLY A 1 217 ? -0.729 1.779 10.255 1.00 90.19 217 GLY A N 1
ATOM 1628 C CA . GLY A 1 217 ? -2.172 1.562 10.338 1.00 90.19 217 GLY A CA 1
ATOM 1629 C C . GLY A 1 217 ? -2.553 0.402 11.250 1.00 90.19 217 GLY A C 1
ATOM 1630 O O . GLY A 1 217 ? -3.558 0.480 11.957 1.00 90.19 217 GLY A O 1
ATOM 1631 N N . ILE A 1 218 ? -1.741 -0.656 11.284 1.00 93.81 218 ILE A N 1
ATOM 1632 C CA . ILE A 1 218 ? -1.964 -1.775 12.206 1.00 93.81 218 ILE A CA 1
ATOM 1633 C C . ILE A 1 218 ? -1.757 -1.334 13.648 1.00 93.81 218 ILE A C 1
ATOM 1635 O O . ILE A 1 218 ? -2.554 -1.721 14.502 1.00 93.81 218 ILE A O 1
ATOM 1639 N N . ASP A 1 219 ? -0.754 -0.500 13.921 1.00 94.12 219 ASP A N 1
ATOM 1640 C CA . ASP A 1 219 ? -0.527 0.029 15.266 1.00 94.12 219 ASP A CA 1
ATOM 1641 C C . ASP A 1 219 ? -1.771 0.766 15.780 1.00 94.12 219 ASP A C 1
ATOM 1643 O O . ASP A 1 219 ? -2.193 0.560 16.922 1.00 94.12 219 ASP A O 1
ATOM 1647 N N . TYR A 1 220 ? -2.435 1.550 14.922 1.00 95.06 220 TYR A N 1
ATOM 1648 C CA . TYR A 1 220 ? -3.685 2.227 15.283 1.00 95.06 220 TYR A CA 1
ATOM 1649 C C . TYR A 1 220 ? -4.776 1.220 15.654 1.00 95.06 220 TYR A C 1
ATOM 1651 O O . TYR A 1 220 ? -5.432 1.379 16.685 1.00 95.06 220 TYR A O 1
ATOM 1659 N N . ALA A 1 221 ? -4.944 0.161 14.857 1.00 94.75 221 ALA A N 1
ATOM 1660 C CA . ALA A 1 221 ? -5.927 -0.882 15.126 1.00 94.75 221 ALA A CA 1
ATOM 1661 C C . ALA A 1 221 ? -5.618 -1.652 16.423 1.00 94.75 221 ALA A C 1
ATOM 1663 O O . ALA A 1 221 ? -6.528 -1.898 17.215 1.00 94.75 221 ALA A O 1
ATOM 1664 N N . ILE A 1 222 ? -4.350 -1.995 16.681 1.00 94.81 222 ILE A N 1
ATOM 1665 C CA . ILE A 1 222 ? -3.925 -2.694 17.903 1.00 94.81 222 ILE A CA 1
ATOM 1666 C C . ILE A 1 222 ? -4.211 -1.837 19.132 1.00 94.81 222 ILE A C 1
ATOM 1668 O O . ILE A 1 222 ? -4.856 -2.317 20.070 1.00 94.81 222 ILE A O 1
ATOM 1672 N N . HIS A 1 223 ? -3.757 -0.581 19.137 1.00 94.81 223 HIS A N 1
ATOM 1673 C CA . HIS A 1 223 ? -3.962 0.320 20.267 1.00 94.81 223 HIS A CA 1
ATOM 1674 C C . HIS A 1 223 ? -5.451 0.546 20.528 1.00 94.81 223 HIS A C 1
ATOM 1676 O O . HIS A 1 223 ? -5.899 0.422 21.670 1.00 94.81 223 HIS A O 1
ATOM 1682 N N . PHE A 1 224 ? -6.225 0.804 19.471 1.00 96.12 224 PHE A N 1
ATOM 1683 C CA . PHE A 1 224 ? -7.661 1.021 19.581 1.00 96.12 224 PHE A CA 1
ATOM 1684 C C . PHE A 1 224 ? -8.386 -0.212 20.131 1.00 96.12 224 PHE A C 1
ATOM 1686 O O . PHE A 1 224 ? -9.101 -0.111 21.124 1.00 96.12 224 PHE A O 1
ATOM 1693 N N . LEU A 1 225 ? -8.183 -1.392 19.533 1.00 94.88 225 LEU A N 1
ATOM 1694 C CA . LEU A 1 225 ? -8.883 -2.618 19.935 1.00 94.88 225 LEU A CA 1
ATOM 1695 C C . LEU A 1 225 ? -8.472 -3.110 21.319 1.00 94.88 225 LEU A C 1
ATOM 1697 O O . LEU A 1 225 ? -9.308 -3.650 22.044 1.00 94.88 225 LEU A O 1
ATOM 1701 N N . THR A 1 226 ? -7.206 -2.932 21.698 1.00 93.88 226 THR A N 1
ATOM 1702 C CA . THR A 1 226 ? -6.739 -3.297 23.039 1.00 93.88 226 THR A CA 1
ATOM 1703 C C . THR A 1 226 ? -7.427 -2.430 24.081 1.00 93.88 226 THR A C 1
ATOM 1705 O O . THR A 1 226 ? -8.025 -2.969 25.012 1.00 93.88 226 THR A O 1
ATOM 1708 N N . ARG A 1 227 ? -7.437 -1.104 23.877 1.00 95.50 227 ARG A N 1
ATOM 1709 C CA . ARG A 1 227 ? -8.119 -0.185 24.789 1.00 95.50 227 ARG A CA 1
ATOM 1710 C C . ARG A 1 227 ? -9.620 -0.442 24.828 1.00 95.50 227 ARG A C 1
ATOM 1712 O O . ARG A 1 227 ? -10.172 -0.548 25.915 1.00 95.50 227 ARG A O 1
ATOM 1719 N N . PHE A 1 228 ? -10.250 -0.632 23.672 1.00 94.94 228 PHE A N 1
ATOM 1720 C CA . PHE A 1 228 ? -11.676 -0.938 23.582 1.00 94.94 228 PHE A CA 1
ATOM 1721 C C . PHE A 1 228 ? -12.042 -2.213 24.340 1.00 94.94 228 PHE A C 1
ATOM 1723 O O . PHE A 1 228 ? -13.001 -2.226 25.106 1.00 94.94 228 PHE A O 1
ATOM 1730 N N . ARG A 1 229 ? -11.246 -3.277 24.191 1.00 92.62 229 ARG A N 1
ATOM 1731 C CA . ARG A 1 229 ? -11.443 -4.525 24.933 1.00 92.62 229 ARG A CA 1
ATOM 1732 C C . ARG A 1 229 ? -11.314 -4.323 26.440 1.00 92.62 229 ARG A C 1
ATOM 1734 O O . ARG A 1 229 ? -12.063 -4.946 27.184 1.00 92.62 229 ARG A O 1
ATOM 1741 N N . ASP A 1 230 ? -10.351 -3.527 26.886 1.00 92.50 230 ASP A N 1
ATOM 1742 C CA . ASP A 1 230 ? -10.121 -3.310 28.314 1.00 92.50 230 ASP A CA 1
ATOM 1743 C C . ASP A 1 230 ? -11.203 -2.413 28.930 1.00 92.50 230 ASP A C 1
ATOM 1745 O O . ASP A 1 230 ? -11.702 -2.733 30.004 1.00 92.50 230 ASP A O 1
ATOM 1749 N N . GLU A 1 231 ? -11.656 -1.381 28.214 1.00 93.31 231 GLU A N 1
ATOM 1750 C CA . GLU A 1 231 ? -12.800 -0.552 28.616 1.00 93.31 231 GLU A CA 1
ATOM 1751 C C . GLU A 1 231 ? -14.111 -1.343 28.664 1.00 93.31 231 GLU A C 1
ATOM 1753 O O . GLU A 1 231 ? -14.949 -1.089 29.526 1.00 93.31 231 GLU A O 1
ATOM 1758 N N . LEU A 1 232 ? -14.276 -2.332 27.781 1.00 91.38 232 LEU A N 1
ATOM 1759 C CA . LEU A 1 232 ? -15.453 -3.198 27.763 1.00 91.38 232 LEU A CA 1
ATOM 1760 C C . LEU A 1 232 ? -15.490 -4.178 28.943 1.00 91.38 232 LEU A C 1
ATOM 1762 O O . LEU A 1 232 ? -16.563 -4.623 29.331 1.00 91.38 232 LEU A O 1
ATOM 1766 N N . LYS A 1 233 ? -14.343 -4.520 29.541 1.00 90.00 233 LYS A N 1
ATOM 1767 C CA . LYS A 1 233 ? -14.303 -5.376 30.740 1.00 90.00 233 LYS A CA 1
ATOM 1768 C C . LYS A 1 233 ? -14.770 -4.660 32.007 1.00 90.00 233 LYS A C 1
ATOM 1770 O O . LYS A 1 233 ? -15.006 -5.344 32.998 1.00 90.00 233 LYS A O 1
ATOM 1775 N N . VAL A 1 234 ? -14.853 -3.328 31.992 1.00 89.56 234 VAL A N 1
ATOM 1776 C CA . VAL A 1 234 ? -15.222 -2.525 33.166 1.00 89.56 234 VAL A CA 1
ATOM 1777 C C . VAL A 1 234 ? -16.708 -2.686 33.480 1.00 89.56 234 VAL A C 1
ATOM 1779 O O . VAL A 1 234 ? -17.046 -3.115 34.574 1.00 89.56 234 VAL A O 1
ATOM 1782 N N . ASP A 1 235 ? -17.577 -2.391 32.513 1.00 87.19 235 ASP A N 1
ATOM 1783 C CA . ASP A 1 235 ? -19.040 -2.379 32.677 1.00 87.19 235 ASP A CA 1
ATOM 1784 C C . ASP A 1 235 ? -19.776 -3.206 31.604 1.00 87.19 235 ASP A C 1
ATOM 1786 O O . ASP A 1 235 ? -20.962 -3.493 31.724 1.00 87.19 235 ASP A O 1
ATOM 1790 N N . GLY A 1 236 ? -19.089 -3.658 30.550 1.00 86.44 236 GLY A N 1
ATOM 1791 C CA . GLY A 1 236 ? -19.710 -4.395 29.444 1.00 86.44 236 GLY A CA 1
ATOM 1792 C C . GLY A 1 236 ? -20.586 -3.544 28.526 1.00 86.44 236 GLY A C 1
ATOM 1793 O O . GLY A 1 236 ? -21.168 -4.101 27.592 1.00 86.44 236 GLY A O 1
ATOM 1794 N N . ASP A 1 237 ? -20.668 -2.229 28.747 1.00 90.75 237 ASP A N 1
ATOM 1795 C CA . ASP A 1 237 ? -21.407 -1.317 27.881 1.00 90.75 237 ASP A CA 1
ATOM 1796 C C . ASP A 1 237 ? -20.549 -0.963 26.661 1.00 90.75 237 ASP A C 1
ATOM 1798 O O . ASP A 1 237 ? -19.555 -0.240 26.733 1.00 90.75 237 ASP A O 1
ATOM 1802 N N . GLU A 1 238 ? -20.958 -1.490 25.508 1.00 90.31 238 GLU A N 1
ATOM 1803 C CA . GLU A 1 238 ? -20.271 -1.309 24.232 1.00 90.31 238 GLU A CA 1
ATOM 1804 C C . GLU A 1 238 ? -20.161 0.163 23.807 1.00 90.31 238 GLU A C 1
ATOM 1806 O O . GLU 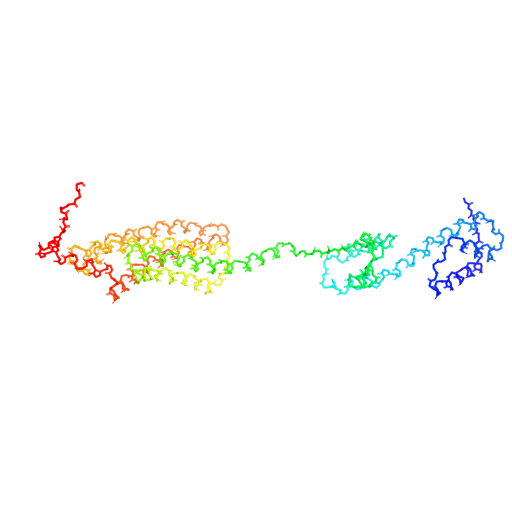A 1 238 ? -19.123 0.570 23.277 1.00 90.31 238 GLU A O 1
ATOM 1811 N N . LEU A 1 239 ? -21.202 0.969 24.036 1.00 92.00 239 LEU A N 1
ATOM 1812 C CA . LEU A 1 239 ? -21.217 2.376 23.635 1.00 92.00 239 LEU A CA 1
ATOM 1813 C C . LEU A 1 239 ? -20.400 3.225 24.604 1.00 92.00 239 LEU A C 1
ATOM 1815 O O . LEU A 1 239 ? -19.620 4.071 24.158 1.00 92.00 239 LEU A O 1
ATOM 1819 N N . ALA A 1 240 ? -20.519 2.973 25.908 1.00 93.19 240 ALA A N 1
ATOM 1820 C CA . ALA A 1 240 ? -19.717 3.672 26.906 1.00 93.19 240 ALA A CA 1
ATOM 1821 C C . ALA A 1 240 ? -18.221 3.344 26.748 1.00 93.19 240 ALA A C 1
ATOM 1823 O O . ALA A 1 240 ? -17.384 4.250 26.719 1.00 93.19 240 ALA A O 1
ATOM 1824 N N . ALA A 1 241 ? -17.871 2.070 26.534 1.00 93.75 241 ALA A N 1
ATOM 1825 C CA . ALA A 1 241 ? -16.498 1.644 26.267 1.00 93.75 241 ALA A CA 1
ATOM 1826 C C . ALA A 1 241 ? -15.929 2.282 24.992 1.00 93.75 241 ALA A C 1
ATOM 1828 O O . ALA A 1 241 ? -14.763 2.695 24.962 1.00 93.75 241 ALA A O 1
ATOM 1829 N N . LEU A 1 242 ? -16.748 2.414 23.943 1.00 95.25 242 LEU A N 1
ATOM 1830 C CA . LEU A 1 242 ? -16.355 3.090 22.709 1.00 95.25 242 LEU A CA 1
ATOM 1831 C C . LEU A 1 242 ? -16.079 4.577 22.961 1.00 95.25 242 LEU A C 1
ATOM 1833 O O . LEU A 1 242 ? -15.039 5.078 22.533 1.00 95.25 242 LEU A O 1
ATOM 1837 N N . GLN A 1 243 ? -16.959 5.271 23.688 1.00 95.75 243 GLN A N 1
ATOM 1838 C CA . GLN A 1 243 ? -16.774 6.682 24.040 1.00 95.75 243 GLN A CA 1
ATOM 1839 C C . GLN A 1 243 ? -15.491 6.903 24.851 1.00 95.75 243 GLN A C 1
ATOM 1841 O O . GLN A 1 243 ? -14.699 7.785 24.513 1.00 95.75 243 GLN A O 1
ATOM 1846 N N . ARG A 1 244 ? -15.228 6.065 25.864 1.00 96.62 244 ARG A N 1
ATOM 1847 C CA . ARG A 1 244 ? -13.989 6.122 26.662 1.00 96.62 244 ARG A CA 1
ATOM 1848 C C . ARG A 1 244 ? -12.744 5.853 25.817 1.00 96.62 244 ARG A C 1
ATOM 1850 O O . ARG A 1 244 ? -11.728 6.536 25.963 1.00 96.62 244 ARG A O 1
ATOM 1857 N N . THR A 1 245 ? -12.822 4.899 24.891 1.00 97.00 245 THR A N 1
ATOM 1858 C CA . THR A 1 245 ? -11.714 4.576 23.979 1.00 97.00 245 THR A CA 1
ATOM 1859 C C . THR A 1 245 ? -11.425 5.722 23.013 1.00 97.00 245 THR A C 1
ATOM 1861 O O . THR A 1 245 ? -10.266 6.104 22.840 1.00 97.00 245 THR A O 1
ATOM 1864 N N . LEU A 1 246 ? -12.463 6.318 22.420 1.00 96.25 246 LEU A N 1
ATOM 1865 C CA . LEU A 1 246 ? -12.329 7.474 21.533 1.00 96.25 246 LEU A CA 1
ATOM 1866 C C . LEU A 1 246 ? -11.762 8.691 22.273 1.00 96.25 246 LEU A C 1
ATOM 1868 O O . LEU A 1 246 ? -10.865 9.345 21.749 1.00 96.25 246 LEU A O 1
ATOM 1872 N N . GLY A 1 247 ? -12.220 8.945 23.502 1.00 95.56 247 GLY A N 1
ATOM 1873 C CA . GLY A 1 247 ? -11.748 10.050 24.342 1.00 95.56 247 GLY A CA 1
ATOM 1874 C C . GLY A 1 247 ? -10.326 9.887 24.891 1.00 95.56 247 GLY A C 1
ATOM 1875 O O . GLY A 1 247 ? -9.770 10.844 25.418 1.00 95.56 247 GLY A O 1
ATOM 1876 N N . THR A 1 248 ? -9.721 8.703 24.766 1.00 95.62 248 THR A N 1
ATOM 1877 C CA . THR A 1 248 ? -8.349 8.433 25.222 1.00 95.62 248 THR A CA 1
ATOM 1878 C C . THR A 1 248 ? -7.454 8.070 24.041 1.00 95.62 248 THR A C 1
ATOM 1880 O O . THR A 1 248 ? -6.829 8.940 23.434 1.00 95.62 248 THR A O 1
ATOM 1883 N N . THR A 1 249 ? -7.428 6.794 23.662 1.00 96.12 249 THR A N 1
ATOM 1884 C CA . THR A 1 249 ? -6.597 6.281 22.569 1.00 96.12 249 THR A CA 1
ATOM 1885 C C . THR A 1 249 ? -6.981 6.873 21.215 1.00 96.12 249 THR A C 1
ATOM 1887 O O . THR A 1 249 ? -6.097 7.098 20.392 1.00 96.12 249 THR A O 1
ATOM 1890 N N . GLY A 1 250 ? -8.260 7.186 20.982 1.00 95.38 250 GLY A N 1
ATOM 1891 C CA . GLY A 1 250 ? -8.689 7.852 19.749 1.00 95.38 250 GLY A CA 1
ATOM 1892 C C . GLY A 1 250 ? -8.015 9.213 19.552 1.00 95.38 250 GLY A C 1
ATOM 1893 O O . GLY A 1 250 ? -7.456 9.475 18.486 1.00 95.38 250 GLY A O 1
ATOM 1894 N N . ILE A 1 251 ? -7.969 10.037 20.604 1.00 96.50 251 ILE A N 1
ATOM 1895 C CA . ILE A 1 251 ? -7.246 11.317 20.591 1.00 96.50 251 ILE A CA 1
ATOM 1896 C C . ILE A 1 251 ? -5.743 11.089 20.383 1.00 96.50 251 ILE A C 1
ATOM 1898 O O . ILE A 1 251 ? -5.129 11.782 19.572 1.00 96.50 251 ILE A O 1
ATOM 1902 N N . SER A 1 252 ? -5.144 10.093 21.048 1.00 96.62 252 SER A N 1
ATOM 1903 C CA . SER A 1 252 ? -3.723 9.762 20.857 1.00 96.62 252 SER A CA 1
ATOM 1904 C C . SER A 1 252 ? -3.394 9.387 19.406 1.00 96.62 252 SER A C 1
ATOM 1906 O O . SER A 1 252 ? -2.380 9.840 18.874 1.00 96.62 252 SER A O 1
ATOM 1908 N N . ILE A 1 253 ? -4.262 8.614 18.742 1.00 96.69 253 ILE A N 1
ATOM 1909 C CA . ILE A 1 253 ? -4.110 8.246 17.326 1.00 96.69 253 ILE A CA 1
ATOM 1910 C C . ILE A 1 253 ? -4.170 9.494 16.438 1.00 96.69 253 ILE A C 1
ATOM 1912 O O . ILE A 1 253 ? -3.328 9.644 15.551 1.00 96.69 253 ILE A O 1
ATOM 1916 N N . LEU A 1 254 ? -5.112 10.412 16.683 1.00 96.81 254 LEU A N 1
ATOM 1917 C CA . LEU A 1 254 ? -5.222 11.658 15.917 1.00 96.81 254 LEU A CA 1
ATOM 1918 C C . LEU A 1 254 ? -3.984 12.544 16.078 1.00 96.81 254 LEU A C 1
ATOM 1920 O O . LEU A 1 254 ? -3.440 13.009 15.078 1.00 96.81 254 LEU A O 1
ATOM 1924 N N . ILE A 1 255 ? -3.502 12.734 17.310 1.00 96.62 255 ILE A N 1
ATOM 1925 C CA . ILE A 1 255 ? -2.296 13.530 17.581 1.00 96.62 255 ILE A CA 1
ATOM 1926 C C . ILE A 1 255 ? -1.088 12.915 16.870 1.00 96.62 255 ILE A C 1
ATOM 1928 O O . ILE A 1 255 ? -0.357 13.631 16.186 1.00 96.62 255 ILE A O 1
ATOM 1932 N N . ASN A 1 256 ? -0.901 11.596 16.971 1.00 95.69 256 ASN A N 1
ATOM 1933 C CA . ASN A 1 256 ? 0.197 10.900 16.302 1.00 95.69 256 ASN A CA 1
ATOM 1934 C C . ASN A 1 256 ? 0.119 11.052 14.776 1.00 95.69 256 ASN A C 1
ATOM 1936 O O . ASN A 1 256 ? 1.095 11.426 14.129 1.00 95.69 256 ASN A O 1
ATOM 1940 N N . THR A 1 257 ? -1.064 10.826 14.208 1.00 95.88 257 THR A N 1
ATOM 1941 C CA . THR A 1 257 ? -1.299 10.924 12.763 1.00 95.88 257 THR A CA 1
ATOM 1942 C C . THR A 1 257 ? -1.016 12.329 12.244 1.00 95.88 257 THR A C 1
ATOM 1944 O O . THR A 1 257 ? -0.350 12.478 11.224 1.00 95.88 257 THR A O 1
ATOM 1947 N N . LEU A 1 258 ? -1.468 13.365 12.957 1.00 96.19 258 LEU A N 1
ATOM 1948 C CA . LEU A 1 258 ? -1.185 14.755 12.604 1.00 96.19 258 LEU A CA 1
ATOM 1949 C C . LEU A 1 258 ? 0.305 15.074 12.734 1.00 96.19 258 LEU A C 1
ATOM 1951 O O . LEU A 1 258 ? 0.876 15.684 11.838 1.00 96.19 258 LEU A O 1
ATOM 1955 N N . SER A 1 259 ? 0.954 14.620 13.804 1.00 96.44 259 SER A N 1
ATOM 1956 C CA . SER A 1 259 ? 2.375 14.887 14.053 1.00 96.44 259 SER A CA 1
ATOM 1957 C C . SER A 1 259 ? 3.262 14.275 12.969 1.00 96.44 259 SER A C 1
ATOM 1959 O O . SER A 1 259 ? 4.067 14.966 12.344 1.00 96.44 259 SER A O 1
ATOM 1961 N N . VAL A 1 260 ? 3.079 12.984 12.691 1.00 95.06 260 VAL A N 1
ATOM 1962 C CA . VAL A 1 260 ? 3.868 12.268 11.682 1.00 95.06 260 VAL A CA 1
ATOM 1963 C C . VAL A 1 260 ? 3.455 12.686 10.267 1.00 95.06 260 VAL A C 1
ATOM 1965 O O . VAL A 1 260 ? 4.316 12.866 9.407 1.00 95.06 260 VAL A O 1
ATOM 1968 N N . GLY A 1 261 ? 2.163 12.928 10.027 1.00 95.62 261 GLY A N 1
ATOM 1969 C CA . GLY A 1 261 ? 1.660 13.431 8.750 1.00 95.62 261 GLY A CA 1
ATOM 1970 C C . GLY A 1 261 ? 2.228 14.807 8.396 1.00 95.62 261 GLY A C 1
ATOM 1971 O O . GLY A 1 261 ? 2.635 15.027 7.254 1.00 95.62 261 GLY A O 1
ATOM 1972 N N . LEU A 1 262 ? 2.342 15.716 9.369 1.00 96.31 262 LEU A N 1
ATOM 1973 C CA . LEU A 1 262 ? 3.026 17.000 9.186 1.00 96.31 262 LEU A CA 1
ATOM 1974 C C . LEU A 1 262 ? 4.521 16.802 8.912 1.00 96.31 262 LEU A C 1
ATOM 1976 O O . LEU A 1 262 ? 5.064 17.468 8.033 1.00 96.31 262 LEU A O 1
ATOM 1980 N N . GLY A 1 263 ? 5.161 15.839 9.583 1.00 96.50 263 GLY A N 1
ATOM 1981 C CA . GLY A 1 263 ? 6.542 15.442 9.302 1.00 96.50 263 GLY A CA 1
ATOM 1982 C C . GLY A 1 263 ? 6.752 15.021 7.842 1.00 96.50 263 GLY A C 1
ATOM 1983 O O . GLY A 1 263 ? 7.642 15.542 7.172 1.00 96.50 263 GLY A O 1
ATOM 1984 N N . PHE A 1 264 ? 5.890 14.153 7.306 1.00 95.94 264 PHE A N 1
ATOM 1985 C CA . PHE A 1 264 ? 5.928 13.778 5.885 1.00 95.94 264 PHE A CA 1
ATOM 1986 C C . PHE A 1 264 ? 5.554 14.932 4.949 1.00 95.94 264 PHE A C 1
ATOM 1988 O O . PHE A 1 264 ? 6.097 15.023 3.847 1.00 95.94 264 PHE A O 1
ATOM 1995 N N . SER A 1 265 ? 4.681 15.844 5.380 1.00 95.88 265 SER A N 1
ATOM 1996 C CA . SER A 1 265 ? 4.276 17.007 4.580 1.00 95.88 265 SER A CA 1
ATOM 1997 C C . SER A 1 265 ? 5.439 17.960 4.292 1.00 95.88 265 SER A C 1
ATOM 1999 O O . SER A 1 265 ? 5.428 18.619 3.256 1.00 95.88 265 SER A O 1
ATOM 2001 N N . VAL A 1 266 ? 6.488 17.989 5.124 1.00 97.31 266 VAL A N 1
ATOM 2002 C CA . VAL A 1 266 ? 7.717 18.762 4.846 1.00 97.31 266 VAL A CA 1
ATOM 2003 C C . VAL A 1 266 ? 8.354 18.351 3.512 1.00 97.31 266 VAL A C 1
ATOM 2005 O O . VAL A 1 266 ? 8.888 19.194 2.789 1.00 97.31 266 VAL A O 1
ATOM 2008 N N . LEU A 1 267 ? 8.239 17.077 3.121 1.00 96.62 267 LEU A N 1
ATOM 2009 C CA . LEU A 1 267 ? 8.779 16.576 1.854 1.00 96.62 267 LEU A CA 1
ATOM 2010 C C . LEU A 1 267 ? 8.078 17.170 0.621 1.00 96.62 267 LEU A C 1
ATOM 2012 O O . LEU A 1 267 ? 8.634 17.100 -0.474 1.00 96.62 267 LEU A O 1
ATOM 2016 N N . LEU A 1 268 ? 6.913 17.814 0.769 1.00 95.50 268 LEU A N 1
ATOM 2017 C CA . LEU A 1 268 ? 6.271 18.567 -0.316 1.00 95.50 268 LEU A CA 1
ATOM 2018 C C . LEU A 1 268 ? 7.131 19.743 -0.803 1.00 95.50 268 LEU A C 1
ATOM 2020 O O . LEU A 1 268 ? 7.021 20.131 -1.964 1.00 95.50 268 LEU A O 1
ATOM 2024 N N . ALA A 1 269 ? 8.016 20.274 0.045 1.00 96.38 269 ALA A N 1
ATOM 2025 C CA . ALA A 1 269 ? 8.958 21.330 -0.322 1.00 96.38 269 ALA A CA 1
ATOM 2026 C C . ALA A 1 269 ? 10.227 20.804 -1.028 1.00 96.38 269 ALA A C 1
ATOM 2028 O O . ALA A 1 269 ? 11.102 21.589 -1.391 1.00 96.38 269 ALA A O 1
ATOM 2029 N N . ALA A 1 270 ? 10.362 19.488 -1.232 1.00 96.25 270 ALA A N 1
ATOM 2030 C CA . ALA A 1 270 ? 11.546 18.905 -1.857 1.00 96.25 270 ALA A CA 1
ATOM 2031 C C . ALA A 1 270 ? 11.674 19.277 -3.349 1.00 96.25 270 ALA A C 1
ATOM 2033 O O . ALA A 1 270 ? 10.687 19.402 -4.078 1.00 96.25 270 ALA A O 1
ATOM 2034 N N . GLY A 1 271 ? 12.913 19.382 -3.844 1.00 93.62 271 GLY A N 1
ATOM 2035 C CA . GLY A 1 271 ? 13.188 19.692 -5.255 1.00 93.62 271 GLY A CA 1
ATOM 2036 C C . GLY A 1 271 ? 12.758 18.586 -6.231 1.00 93.62 271 GLY A C 1
ATOM 2037 O O . GLY A 1 271 ? 12.313 18.878 -7.342 1.00 93.62 271 GLY A O 1
ATOM 2038 N N . GLY A 1 272 ? 12.830 17.320 -5.808 1.00 92.81 272 GLY A N 1
ATOM 2039 C CA . GLY A 1 272 ? 12.487 16.158 -6.632 1.00 92.81 272 GLY A CA 1
ATOM 2040 C C . GLY A 1 272 ? 10.999 15.801 -6.598 1.00 92.81 272 GLY A C 1
ATOM 2041 O O . GLY A 1 272 ? 10.428 15.600 -5.528 1.00 92.81 272 GLY A O 1
ATOM 2042 N N . GLN A 1 273 ? 10.380 15.636 -7.774 1.00 91.25 273 GLN A N 1
ATOM 2043 C CA . GLN A 1 273 ? 8.953 15.299 -7.899 1.00 91.25 273 GLN A CA 1
ATOM 2044 C C . GLN A 1 273 ? 8.581 13.974 -7.211 1.00 91.25 273 GLN A C 1
ATOM 2046 O O . GLN A 1 273 ? 7.518 13.893 -6.599 1.00 91.25 273 GLN A O 1
ATOM 2051 N N . HIS A 1 274 ? 9.452 12.962 -7.271 1.00 91.31 274 HIS A N 1
ATOM 2052 C CA . HIS A 1 274 ? 9.229 11.665 -6.617 1.00 91.31 274 HIS A CA 1
ATOM 2053 C C . HIS A 1 274 ? 9.146 11.802 -5.090 1.00 91.31 274 HIS A C 1
ATOM 2055 O O . HIS A 1 274 ? 8.237 11.261 -4.469 1.00 91.31 274 HIS A O 1
ATOM 2061 N N . ILE A 1 275 ? 10.026 12.616 -4.494 1.00 95.12 275 ILE A N 1
ATOM 2062 C CA . ILE A 1 275 ? 10.061 12.864 -3.045 1.00 95.12 275 ILE A CA 1
ATOM 2063 C C . ILE A 1 275 ? 8.831 13.665 -2.599 1.00 95.12 275 ILE A C 1
ATOM 2065 O O . ILE A 1 275 ? 8.211 13.324 -1.593 1.00 95.12 275 ILE A O 1
ATOM 2069 N N . ARG A 1 276 ? 8.425 14.682 -3.375 1.00 95.50 276 ARG A N 1
ATOM 2070 C CA . ARG A 1 276 ? 7.197 15.445 -3.093 1.00 95.50 276 ARG A CA 1
ATOM 2071 C C . ARG A 1 276 ? 5.960 14.554 -3.102 1.00 95.50 276 ARG A C 1
ATOM 2073 O O . ARG A 1 276 ? 5.170 14.589 -2.162 1.00 95.50 276 ARG A O 1
ATOM 2080 N N . ARG A 1 277 ? 5.800 13.740 -4.153 1.00 95.25 277 ARG A N 1
ATOM 2081 C CA . ARG A 1 277 ? 4.680 12.794 -4.281 1.00 95.25 277 ARG A CA 1
ATOM 2082 C C . ARG A 1 277 ? 4.671 11.793 -3.135 1.00 95.25 277 ARG A C 1
ATOM 2084 O O . ARG A 1 277 ? 3.625 11.594 -2.531 1.00 95.25 277 ARG A O 1
ATOM 2091 N N . PHE A 1 278 ? 5.829 11.228 -2.808 1.00 95.44 278 PHE A N 1
ATOM 2092 C CA . PHE A 1 278 ? 5.989 10.319 -1.680 1.00 95.44 278 PHE A CA 1
ATOM 2093 C C . PHE A 1 278 ? 5.534 10.945 -0.358 1.00 95.44 278 PHE A C 1
ATOM 2095 O O . PHE A 1 278 ? 4.721 10.351 0.346 1.00 95.44 278 PHE A O 1
ATOM 2102 N N . GLY A 1 279 ? 5.988 12.163 -0.051 1.00 96.25 279 GLY A N 1
ATOM 2103 C CA . GLY A 1 279 ? 5.584 12.887 1.154 1.00 96.25 279 GLY A CA 1
ATOM 2104 C C . GLY A 1 279 ? 4.083 13.139 1.233 1.00 96.25 279 GLY A C 1
ATOM 2105 O O . GLY A 1 279 ? 3.442 12.779 2.219 1.00 96.25 279 GLY A O 1
ATOM 2106 N N . GLY A 1 280 ? 3.511 13.708 0.168 1.00 96.50 280 GLY A N 1
ATOM 2107 C CA . GLY A 1 280 ? 2.084 14.029 0.108 1.00 96.50 280 GLY A CA 1
ATOM 2108 C C . GLY A 1 280 ? 1.184 12.798 0.197 1.00 96.50 280 GLY A C 1
ATOM 2109 O O . GLY A 1 280 ? 0.242 12.777 0.988 1.00 96.50 280 GLY A O 1
ATOM 2110 N N . LEU A 1 281 ? 1.494 11.753 -0.574 1.00 97.19 281 LEU A N 1
ATOM 2111 C CA . LEU A 1 281 ? 0.730 10.506 -0.561 1.00 97.19 281 LEU A 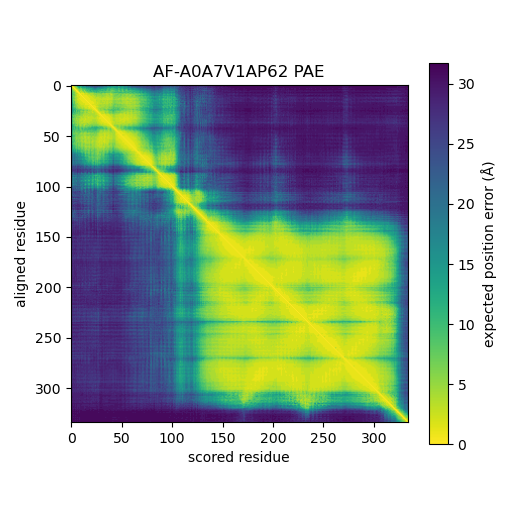CA 1
ATOM 2112 C C . LEU A 1 281 ? 0.860 9.778 0.780 1.00 97.19 281 LEU A C 1
ATOM 2114 O O . LEU A 1 281 ? -0.138 9.260 1.277 1.00 97.19 281 LEU A O 1
ATOM 2118 N N . THR A 1 282 ? 2.039 9.780 1.410 1.00 96.69 282 THR A N 1
ATOM 2119 C CA . THR A 1 282 ? 2.215 9.173 2.739 1.00 96.69 282 THR A CA 1
ATOM 2120 C C . THR A 1 282 ? 1.398 9.917 3.792 1.00 96.69 282 THR A C 1
ATOM 2122 O O . THR A 1 282 ? 0.624 9.287 4.510 1.00 96.69 282 THR A O 1
ATOM 2125 N N . ALA A 1 283 ? 1.480 11.252 3.838 1.00 96.94 283 ALA A N 1
ATOM 2126 C CA . ALA A 1 283 ? 0.697 12.064 4.771 1.00 96.94 283 ALA A CA 1
ATOM 2127 C C . ALA A 1 283 ? -0.819 11.842 4.598 1.00 96.94 283 ALA A C 1
ATOM 2129 O O . ALA A 1 283 ? -1.532 11.613 5.576 1.00 96.94 283 ALA A O 1
ATOM 2130 N N . MET A 1 284 ? -1.304 11.824 3.352 1.00 97.12 284 MET A N 1
ATOM 2131 C CA . MET A 1 284 ? -2.696 11.493 3.033 1.00 97.12 284 MET A CA 1
ATOM 2132 C C . MET A 1 284 ? -3.069 10.088 3.521 1.00 97.12 284 MET A C 1
ATOM 2134 O O . MET A 1 284 ? -4.088 9.913 4.187 1.00 97.12 284 MET A O 1
ATOM 2138 N N . THR A 1 285 ? -2.240 9.090 3.214 1.00 97.06 285 THR A N 1
ATOM 2139 C CA . THR A 1 285 ? -2.482 7.686 3.571 1.00 97.06 285 THR A CA 1
ATOM 2140 C C . THR A 1 285 ? -2.595 7.507 5.082 1.00 97.06 285 THR A C 1
ATOM 2142 O O . THR A 1 285 ? -3.476 6.790 5.551 1.00 97.06 285 THR A O 1
ATOM 2145 N N . MET A 1 286 ? -1.768 8.209 5.860 1.00 95.75 286 MET A N 1
ATOM 2146 C CA . MET A 1 286 ? -1.840 8.194 7.321 1.00 95.75 286 MET A CA 1
ATOM 2147 C C . MET A 1 286 ? -3.160 8.762 7.847 1.00 95.75 286 MET A C 1
ATOM 2149 O O . MET A 1 286 ? -3.805 8.134 8.686 1.00 95.75 286 MET A O 1
ATOM 2153 N N . ILE A 1 287 ? -3.595 9.911 7.323 1.00 96.25 287 ILE A N 1
ATOM 2154 C CA . ILE A 1 287 ? -4.868 10.537 7.709 1.00 96.25 287 ILE A CA 1
ATOM 2155 C C . ILE A 1 287 ? -6.040 9.606 7.384 1.00 96.25 287 ILE A C 1
ATOM 2157 O O . ILE A 1 287 ? -6.885 9.348 8.241 1.00 96.25 287 ILE A O 1
ATOM 2161 N N . VAL A 1 288 ? -6.064 9.042 6.175 1.00 97.12 288 VAL A N 1
ATOM 2162 C CA . VAL A 1 288 ? -7.099 8.086 5.751 1.00 97.12 288 VAL A CA 1
ATOM 2163 C C . VAL A 1 288 ? -7.088 6.831 6.634 1.00 97.12 288 VAL A C 1
ATOM 2165 O O . VAL A 1 288 ? -8.151 6.362 7.038 1.00 97.12 288 VAL A O 1
ATOM 2168 N N . SER A 1 289 ? -5.906 6.312 6.985 1.00 96.56 289 SER A N 1
ATOM 2169 C CA . SER A 1 289 ? -5.741 5.179 7.912 1.00 96.56 289 SER A CA 1
ATOM 2170 C C . SER A 1 289 ? -6.358 5.448 9.280 1.00 96.56 289 SER A C 1
ATOM 2172 O O . SER A 1 289 ? -7.129 4.632 9.791 1.00 96.56 289 SER A O 1
ATOM 2174 N N . ALA A 1 290 ? -6.069 6.612 9.863 1.00 96.75 290 ALA A N 1
ATOM 2175 C CA . ALA A 1 290 ? -6.630 7.004 11.147 1.00 96.75 290 ALA A CA 1
ATOM 2176 C C . ALA A 1 290 ? -8.154 7.144 11.075 1.00 96.75 290 ALA A C 1
ATOM 2178 O O . ALA A 1 290 ? -8.853 6.624 11.940 1.00 96.75 290 ALA A O 1
ATOM 2179 N N . ILE A 1 291 ? -8.684 7.767 10.017 1.00 96.94 291 ILE A N 1
ATOM 2180 C CA . ILE A 1 291 ? -10.132 7.919 9.817 1.00 96.94 291 ILE A CA 1
ATOM 2181 C C . ILE A 1 291 ? -10.819 6.552 9.735 1.00 96.94 291 ILE A C 1
ATOM 2183 O O . ILE A 1 291 ? -11.781 6.309 10.464 1.00 96.94 291 ILE A O 1
ATOM 2187 N N . PHE A 1 292 ? -10.327 5.626 8.905 1.00 97.19 292 PHE A N 1
ATOM 2188 C CA . PHE A 1 292 ? -10.932 4.294 8.827 1.00 97.19 292 PHE A CA 1
ATOM 2189 C C . PHE A 1 292 ? -10.751 3.499 10.117 1.00 97.19 292 PHE A C 1
ATOM 2191 O O . PHE A 1 292 ? -11.666 2.789 10.526 1.00 97.19 292 PHE A O 1
ATOM 2198 N N . THR A 1 293 ? -9.632 3.648 10.817 1.00 96.31 293 THR A N 1
ATOM 2199 C CA . THR A 1 293 ? -9.457 2.987 12.113 1.00 96.31 293 THR A CA 1
ATOM 2200 C C . THR A 1 293 ? -10.437 3.520 13.159 1.00 96.31 293 THR A C 1
ATOM 2202 O O . THR A 1 293 ? -11.010 2.742 13.908 1.00 96.31 293 THR A O 1
ATOM 2205 N N . LEU A 1 294 ? -10.688 4.826 13.208 1.00 96.31 294 LEU A N 1
ATOM 2206 C CA . LEU A 1 294 ? -11.563 5.418 14.224 1.00 96.31 294 LEU A CA 1
ATOM 2207 C C . LEU A 1 294 ? -13.056 5.294 13.893 1.00 96.31 294 LEU A C 1
ATOM 2209 O O . LEU A 1 294 ? -13.874 5.308 14.808 1.00 96.31 294 LEU A O 1
ATOM 2213 N N . LEU A 1 295 ? -13.420 5.163 12.614 1.00 95.62 295 LEU A N 1
ATOM 2214 C CA . LEU A 1 295 ? -14.819 5.076 12.178 1.00 95.62 295 LEU A CA 1
ATOM 2215 C C . LEU A 1 295 ? -15.227 3.655 11.781 1.00 95.62 295 LEU A C 1
ATOM 2217 O O . LEU A 1 295 ? -16.221 3.116 12.274 1.00 95.62 295 LEU A O 1
ATOM 2221 N N . LEU A 1 296 ? -14.469 3.033 10.879 1.00 95.50 296 LEU A N 1
ATOM 2222 C CA . LEU A 1 296 ? -14.841 1.750 10.290 1.00 95.50 296 LEU A CA 1
ATOM 2223 C C . LEU A 1 296 ? -14.573 0.591 11.251 1.00 95.50 296 LEU A C 1
ATOM 2225 O O . LEU A 1 296 ? -15.421 -0.288 11.392 1.00 95.50 296 LEU A O 1
ATOM 2229 N N . LEU A 1 297 ? -13.425 0.593 11.934 1.00 94.88 297 LEU A N 1
ATOM 2230 C CA . LEU A 1 297 ? -13.051 -0.496 12.838 1.00 94.88 297 LEU A CA 1
ATOM 2231 C C . LEU A 1 297 ? -14.065 -0.721 13.974 1.00 94.88 297 LEU A C 1
ATOM 2233 O O . LEU A 1 297 ? -14.541 -1.852 14.097 1.00 94.88 297 LEU A O 1
ATOM 2237 N N . PRO A 1 298 ? -14.460 0.290 14.780 1.00 93.31 298 PRO A N 1
ATOM 2238 C CA . PRO A 1 298 ? -15.465 0.068 15.817 1.00 93.31 298 PRO A CA 1
ATOM 2239 C C . PRO A 1 298 ? -16.808 -0.363 15.225 1.00 93.31 298 PRO A C 1
ATOM 2241 O O . PRO A 1 298 ? -17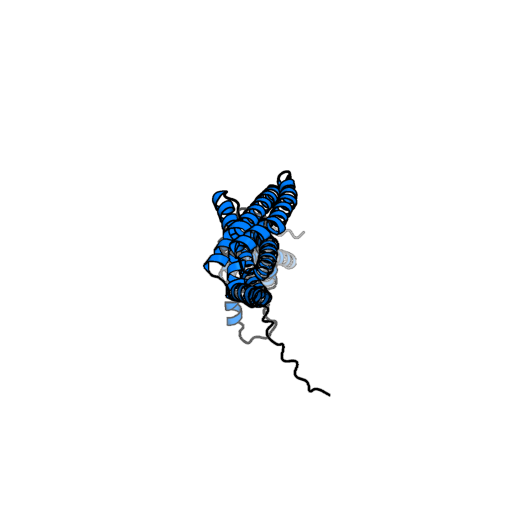.433 -1.274 15.759 1.00 93.31 298 PRO A O 1
ATOM 2244 N N . SER A 1 299 ? -17.216 0.203 14.085 1.00 93.81 299 SER A N 1
ATOM 2245 C CA . SER A 1 299 ? -18.458 -0.185 13.403 1.00 93.81 299 SER A CA 1
ATOM 2246 C C . SER A 1 299 ? -18.474 -1.677 13.044 1.00 93.81 299 SER A C 1
ATOM 2248 O O . SER A 1 299 ? -19.444 -2.376 13.331 1.00 93.81 299 SER A O 1
ATOM 2250 N N . LEU A 1 300 ? -17.375 -2.201 12.489 1.00 93.44 300 LEU A N 1
ATOM 2251 C CA . LEU A 1 300 ? -17.240 -3.627 12.170 1.00 93.44 300 LEU A CA 1
ATOM 2252 C C . LEU A 1 300 ? -17.303 -4.510 13.423 1.00 93.44 300 LEU A C 1
ATOM 2254 O O . LEU A 1 300 ? -17.951 -5.559 13.421 1.00 93.44 300 LEU A O 1
ATOM 2258 N N . PHE A 1 301 ? -16.637 -4.097 14.502 1.00 91.31 301 PHE A N 1
ATOM 2259 C CA . PHE A 1 301 ? -16.538 -4.900 15.721 1.00 91.31 301 PHE A CA 1
ATOM 2260 C C . PHE A 1 301 ? -17.835 -4.889 16.538 1.00 91.31 301 PHE A C 1
ATOM 2262 O O . PHE A 1 301 ? -18.175 -5.922 17.117 1.00 91.31 301 PHE A O 1
ATOM 2269 N N . LEU A 1 302 ? -18.592 -3.788 16.519 1.00 90.00 302 LEU A N 1
ATOM 2270 C CA . LEU A 1 302 ? -19.923 -3.692 17.129 1.00 90.00 302 LEU A CA 1
ATOM 2271 C C . LEU A 1 302 ? -20.974 -4.516 16.371 1.00 90.00 302 LEU A C 1
ATOM 2273 O O . LEU A 1 302 ? -21.835 -5.131 16.998 1.00 90.00 302 LEU A O 1
ATOM 2277 N N . LEU A 1 303 ? -20.885 -4.584 15.038 1.00 91.00 303 LEU A N 1
ATOM 2278 C CA . LEU A 1 303 ? -21.809 -5.373 14.215 1.00 91.00 303 LEU A CA 1
ATOM 2279 C C . LEU A 1 303 ? -21.545 -6.882 14.318 1.00 91.00 303 LEU A C 1
ATOM 2281 O O . LEU A 1 303 ? -22.479 -7.668 14.460 1.00 91.00 303 LEU A O 1
ATOM 2285 N N . ILE A 1 304 ? -20.278 -7.303 14.245 1.00 90.62 304 ILE A N 1
ATOM 2286 C CA . ILE A 1 304 ? -19.923 -8.728 14.119 1.00 90.62 304 ILE A CA 1
ATOM 2287 C C . ILE A 1 304 ? -19.656 -9.385 15.483 1.00 90.62 304 ILE A C 1
ATOM 2289 O O . ILE A 1 304 ? -19.888 -10.585 15.652 1.00 90.62 304 ILE A O 1
ATOM 2293 N N . LYS A 1 305 ? -19.181 -8.615 16.471 1.00 86.69 305 LYS A N 1
ATOM 2294 C CA . LYS A 1 305 ? -18.874 -9.067 17.842 1.00 86.69 305 LYS A CA 1
ATOM 2295 C C . LYS A 1 305 ? -17.995 -10.331 17.883 1.00 86.69 305 LYS A C 1
ATOM 2297 O O . LYS A 1 305 ? -18.454 -11.404 18.294 1.00 86.69 305 LYS A O 1
ATOM 2302 N N . PRO A 1 306 ? -16.719 -10.249 17.461 1.00 82.12 306 PRO A N 1
ATOM 2303 C CA . PRO A 1 306 ? -15.777 -11.367 17.526 1.00 82.12 306 PRO A CA 1
ATOM 2304 C C . PRO A 1 306 ? -15.630 -11.955 18.942 1.00 82.12 306 PRO A C 1
ATOM 2306 O O . PRO A 1 306 ? -15.876 -11.290 19.948 1.00 82.12 306 PRO A O 1
ATOM 2309 N N . LYS A 1 307 ? -15.195 -13.223 19.024 1.00 79.31 307 LYS A N 1
ATOM 2310 C CA . LYS A 1 307 ? -15.182 -14.024 20.268 1.00 79.31 307 LYS A CA 1
ATOM 2311 C C . LYS A 1 307 ? -14.525 -13.317 21.460 1.00 79.31 307 LYS A C 1
ATOM 2313 O O . LYS A 1 307 ? -15.056 -13.387 22.562 1.00 79.31 307 LYS A O 1
ATOM 2318 N N . PHE A 1 308 ? -13.414 -12.619 21.242 1.00 78.94 308 PHE A N 1
ATOM 2319 C CA . PHE A 1 308 ? -12.691 -11.946 22.323 1.00 78.94 308 PHE A CA 1
ATOM 2320 C C . PHE A 1 308 ? -13.469 -10.763 22.934 1.00 78.94 308 PHE A C 1
ATOM 2322 O O . PHE A 1 308 ? -13.293 -10.478 24.116 1.00 78.94 308 PHE A O 1
ATOM 2329 N N . LEU A 1 309 ? -14.351 -10.100 22.169 1.00 78.56 309 LEU A N 1
ATOM 2330 C CA . LEU A 1 309 ? -15.252 -9.069 22.702 1.00 78.56 309 LEU A CA 1
ATOM 2331 C C . LEU A 1 309 ? -16.384 -9.699 23.510 1.00 78.56 309 LEU A C 1
ATOM 2333 O O . LEU A 1 309 ? -16.687 -9.233 24.602 1.00 78.56 309 LEU A O 1
ATOM 2337 N N . LYS A 1 310 ? -16.950 -10.816 23.034 1.00 79.50 310 LYS A N 1
ATOM 2338 C CA . LYS A 1 310 ? -17.962 -11.570 23.795 1.00 79.50 310 LYS A CA 1
ATOM 2339 C C . LYS A 1 310 ? -17.426 -12.028 25.156 1.00 79.50 310 LYS A C 1
ATOM 2341 O O . LYS A 1 310 ? -18.134 -11.931 26.151 1.00 79.50 310 LYS A O 1
ATOM 2346 N N . GLN A 1 311 ? -16.170 -12.475 25.202 1.00 80.50 311 GLN A N 1
ATOM 2347 C CA . GLN A 1 311 ? -15.492 -12.854 26.446 1.00 80.50 311 GLN A CA 1
ATOM 2348 C C . GLN A 1 311 ? -15.290 -11.660 27.390 1.00 80.50 311 GLN A C 1
ATOM 2350 O O . GLN A 1 311 ? -15.480 -11.805 28.594 1.00 80.50 311 GLN A O 1
ATOM 2355 N N . ALA A 1 312 ? -14.946 -10.481 26.863 1.00 77.25 312 ALA A N 1
ATOM 2356 C CA . ALA A 1 312 ? -14.810 -9.267 27.670 1.00 77.25 312 ALA A CA 1
ATOM 2357 C C . ALA A 1 312 ? -16.141 -8.853 28.326 1.00 77.25 312 ALA A C 1
ATOM 2359 O O . ALA A 1 312 ? -16.161 -8.571 29.520 1.00 77.25 312 ALA A O 1
ATOM 2360 N N . ILE A 1 313 ? -17.251 -8.916 27.580 1.00 78.81 313 ILE A N 1
ATOM 2361 C CA . ILE A 1 313 ? -18.603 -8.625 28.095 1.00 78.81 313 ILE A CA 1
ATOM 2362 C C . ILE A 1 313 ? -19.032 -9.645 29.160 1.00 78.81 313 ILE A C 1
ATOM 2364 O O . ILE A 1 313 ? -19.693 -9.303 30.134 1.00 78.81 313 ILE A O 1
ATOM 2368 N N . GLN A 1 314 ? -18.688 -10.925 28.993 1.00 76.75 314 GLN A N 1
ATOM 2369 C CA . GLN A 1 314 ? -18.983 -11.939 30.013 1.00 76.75 314 GLN A CA 1
ATOM 2370 C C . GLN A 1 314 ? -18.193 -11.691 31.304 1.00 76.75 314 GLN A C 1
ATOM 2372 O O . GLN A 1 314 ? -18.729 -11.872 32.393 1.00 76.75 314 GLN A O 1
ATOM 2377 N N . HIS A 1 315 ? -16.940 -11.247 31.187 1.00 77.44 315 HIS A N 1
ATOM 2378 C CA . HIS A 1 315 ? -16.094 -10.951 32.337 1.00 77.44 315 HIS A CA 1
ATOM 2379 C C . HIS A 1 315 ? -16.620 -9.774 33.174 1.00 77.44 315 HIS A C 1
ATOM 2381 O O . HIS A 1 315 ? -16.577 -9.847 34.403 1.00 77.44 315 HIS A O 1
ATOM 2387 N N . SER A 1 316 ? -17.125 -8.705 32.547 1.00 78.50 316 SER A N 1
ATOM 2388 C CA . SER A 1 316 ? -17.690 -7.570 33.294 1.00 78.50 316 SER A CA 1
ATOM 2389 C C . SER A 1 316 ? -18.902 -8.004 34.122 1.00 78.50 316 SER A C 1
ATOM 2391 O O . SER A 1 316 ? -18.952 -7.738 35.319 1.00 78.50 316 SER A O 1
ATOM 2393 N N . LYS A 1 317 ? -19.805 -8.797 33.528 1.00 71.75 317 LYS A N 1
ATOM 2394 C CA . LYS A 1 317 ? -21.000 -9.322 34.208 1.00 71.75 317 LYS A CA 1
ATOM 2395 C C . LYS A 1 317 ? -20.670 -10.146 35.452 1.00 71.75 317 LYS A C 1
ATOM 2397 O O . LYS A 1 317 ? -21.316 -9.960 36.472 1.00 71.75 317 LYS A O 1
ATOM 2402 N N . LEU A 1 318 ? -19.651 -11.007 35.382 1.00 72.69 318 LEU A N 1
ATOM 2403 C CA . LEU A 1 318 ? -19.175 -11.799 36.529 1.00 72.69 318 LEU A CA 1
ATOM 2404 C C . LEU A 1 318 ? -18.572 -10.924 37.639 1.00 72.69 318 LEU A C 1
ATOM 2406 O O . LEU A 1 318 ? -18.657 -11.245 38.821 1.00 72.69 318 LEU A O 1
ATOM 2410 N N . THR A 1 319 ? -17.952 -9.806 37.254 1.00 71.00 319 THR A N 1
ATOM 2411 C CA . THR A 1 319 ? -17.342 -8.865 38.201 1.00 71.00 319 THR A CA 1
ATOM 2412 C C . THR A 1 319 ? -18.412 -8.032 38.918 1.00 71.00 319 THR A C 1
ATOM 2414 O O . THR A 1 319 ? -18.272 -7.776 40.111 1.00 71.00 319 THR A O 1
ATOM 2417 N N . GLU A 1 320 ? -19.500 -7.668 38.230 1.00 65.81 320 GLU A N 1
ATOM 2418 C CA . GLU A 1 320 ? -20.655 -6.980 38.825 1.00 65.81 320 GLU A CA 1
ATOM 2419 C C . GLU A 1 320 ? -21.498 -7.882 39.740 1.00 65.81 320 GLU A C 1
ATOM 2421 O O . GLU A 1 320 ? -21.967 -7.418 40.778 1.00 65.81 320 GLU A O 1
ATOM 2426 N N . THR A 1 321 ? -21.680 -9.167 39.410 1.00 66.75 321 THR A N 1
ATOM 2427 C CA . THR A 1 321 ? -22.478 -10.097 40.235 1.00 66.75 321 THR A CA 1
ATOM 2428 C C . THR A 1 321 ? -21.736 -10.651 41.455 1.00 66.75 321 THR A C 1
ATOM 2430 O O . THR A 1 321 ? -22.332 -11.374 42.249 1.00 66.75 321 THR A O 1
ATOM 2433 N N . GLY A 1 322 ? -20.451 -10.326 41.640 1.00 55.47 322 GLY A N 1
ATOM 2434 C CA . GLY A 1 322 ? -19.637 -10.827 42.757 1.00 55.47 322 GLY A CA 1
ATOM 2435 C C . GLY A 1 322 ? -19.252 -12.310 42.651 1.00 55.47 322 GLY A C 1
ATOM 2436 O O . GLY A 1 322 ? -18.534 -12.823 43.510 1.00 55.47 322 GLY A O 1
ATOM 2437 N N . GLU A 1 323 ? -19.666 -12.996 41.586 1.00 53.81 323 GLU A N 1
ATOM 2438 C CA . GLU A 1 323 ? -19.291 -14.375 41.286 1.00 53.81 323 GLU A CA 1
ATOM 2439 C C . GLU A 1 323 ? -17.944 -14.387 40.555 1.00 53.81 323 GLU A C 1
ATOM 2441 O O . GLU A 1 323 ? -17.860 -14.442 39.326 1.00 53.81 323 GLU A O 1
ATOM 2446 N N . ARG A 1 324 ? -16.840 -14.355 41.312 1.00 46.16 324 ARG A N 1
ATOM 2447 C CA . ARG A 1 324 ? -15.568 -14.822 40.746 1.00 46.16 324 ARG A CA 1
ATOM 2448 C C . ARG A 1 324 ? -15.744 -16.299 40.380 1.00 46.16 324 ARG A C 1
ATOM 2450 O O . ARG A 1 324 ? -16.145 -17.065 41.254 1.00 46.16 324 ARG A O 1
ATOM 2457 N N . PRO A 1 325 ? -15.409 -16.733 39.153 1.00 45.16 325 PRO A N 1
ATOM 2458 C CA . PRO A 1 325 ? -15.287 -18.154 38.892 1.00 45.16 325 PRO A CA 1
ATOM 2459 C C . PRO A 1 325 ? -14.179 -18.664 39.810 1.00 45.16 325 PRO A C 1
ATOM 2461 O O . PRO A 1 325 ? -13.051 -18.167 39.744 1.00 45.16 325 PRO A O 1
ATOM 2464 N N . GLU A 1 326 ? -14.520 -19.585 40.712 1.00 45.25 326 GLU A N 1
ATOM 2465 C CA . GLU A 1 326 ? -13.549 -20.287 41.539 1.00 45.25 326 GLU A CA 1
ATOM 2466 C C . GLU A 1 326 ? -12.462 -20.832 40.615 1.00 45.25 326 GLU A C 1
ATOM 2468 O O . GLU A 1 326 ? -12.662 -21.769 39.842 1.00 45.25 326 GLU A O 1
ATOM 2473 N N . THR A 1 327 ? -11.285 -20.214 40.667 1.00 43.88 327 THR A N 1
ATOM 2474 C CA . THR A 1 327 ? -10.063 -20.893 40.279 1.00 43.88 327 THR A CA 1
ATOM 2475 C C . THR A 1 327 ? -9.979 -22.109 41.178 1.00 43.88 327 THR A C 1
ATOM 2477 O O . THR A 1 327 ? -9.674 -21.977 42.363 1.00 43.88 327 THR A O 1
ATOM 2480 N N . THR A 1 328 ? -10.265 -23.278 40.615 1.00 41.78 328 THR A N 1
ATOM 2481 C CA . THR A 1 328 ? -9.860 -24.567 41.159 1.00 41.78 328 THR A CA 1
ATOM 2482 C C . THR A 1 328 ? -8.339 -24.545 41.280 1.00 41.78 328 THR A C 1
ATOM 2484 O O . THR A 1 328 ? -7.612 -24.932 40.365 1.00 41.78 328 THR A O 1
ATOM 2487 N N . LEU A 1 329 ? -7.850 -24.012 42.399 1.00 42.25 329 LEU A N 1
ATOM 2488 C CA . LEU A 1 329 ? -6.572 -24.388 42.971 1.00 42.25 329 LEU A CA 1
ATOM 2489 C C . LEU A 1 329 ? -6.682 -25.889 43.185 1.00 42.25 329 LEU A C 1
ATOM 2491 O O . LEU A 1 329 ? -7.396 -26.325 44.078 1.00 42.25 329 LEU A O 1
ATOM 2495 N N . HIS A 1 330 ? -6.045 -26.661 42.311 1.00 40.22 330 HIS A N 1
ATOM 2496 C CA . HIS A 1 330 ? -5.724 -28.049 42.591 1.00 40.22 330 HIS A CA 1
ATOM 2497 C C . HIS A 1 330 ? -4.685 -28.015 43.723 1.00 40.22 330 HIS A C 1
ATOM 2499 O O . HIS A 1 330 ? -3.565 -27.553 43.480 1.00 40.22 330 HIS A O 1
ATOM 2505 N N . PRO A 1 331 ? -5.015 -28.432 44.957 1.00 46.38 331 PRO A N 1
ATOM 2506 C CA . PRO A 1 331 ? -3.984 -28.819 45.897 1.00 46.38 331 PRO A CA 1
ATOM 2507 C C . PRO A 1 331 ? -3.569 -30.221 45.454 1.00 46.38 331 PRO A C 1
ATOM 2509 O O . PRO A 1 331 ? -4.398 -31.119 45.489 1.00 46.38 331 PRO A O 1
ATOM 2512 N N . ASP A 1 332 ? -2.390 -30.352 44.853 1.00 49.16 332 ASP A N 1
ATOM 2513 C CA . ASP A 1 332 ? -1.550 -31.563 44.866 1.00 49.16 332 ASP A CA 1
ATOM 2514 C C . ASP A 1 332 ? -0.515 -31.482 43.738 1.00 49.16 332 ASP A C 1
ATOM 2516 O O . ASP A 1 332 ? -0.725 -31.923 42.610 1.00 49.16 332 ASP A O 1
ATOM 2520 N N . ALA A 1 333 ? 0.631 -30.903 44.079 1.00 40.34 333 ALA A N 1
ATOM 2521 C CA . ALA A 1 333 ? 1.927 -31.273 43.525 1.00 40.34 333 ALA A CA 1
ATOM 2522 C C . ALA A 1 333 ? 2.966 -30.923 44.596 1.00 40.34 333 ALA A C 1
ATOM 2524 O O . ALA A 1 333 ? 3.461 -29.795 44.658 1.00 40.34 333 ALA A O 1
ATOM 2525 N N . GLY A 1 334 ? 3.165 -31.874 45.513 1.00 38.53 334 GLY A N 1
ATOM 2526 C CA . GLY A 1 334 ? 4.366 -31.950 46.343 1.00 38.53 334 GLY A CA 1
ATOM 2527 C C . GLY A 1 334 ? 5.575 -32.411 45.541 1.00 38.53 334 GLY A C 1
ATOM 2528 O O . GLY A 1 334 ? 5.383 -32.916 44.409 1.00 38.53 334 GLY A O 1
#

Mean predicted aligned error: 16.96 Å

Solvent-accessible surface area (backbone atoms only — not comparable to full-atom values): 18566 Å² total; per-residue (Å²): 138,77,84,78,81,66,47,76,66,34,47,47,56,44,49,53,54,51,51,59,36,47,77,69,74,39,81,66,48,44,71,55,37,22,52,47,39,55,73,51,36,89,88,58,51,77,65,52,28,42,55,52,13,47,56,48,29,50,53,53,51,51,56,52,50,54,62,67,44,48,66,58,53,49,53,51,48,68,75,53,62,84,58,86,86,53,63,65,66,53,52,50,54,50,50,50,53,51,48,60,40,60,77,79,44,88,91,62,58,69,72,55,45,53,65,78,51,66,88,58,70,94,77,82,70,79,89,83,81,85,82,84,77,89,73,58,69,70,55,51,52,52,50,50,53,64,53,44,57,58,54,50,52,54,51,52,52,51,51,53,52,52,48,29,53,49,40,12,57,77,53,71,21,65,68,45,9,51,55,57,48,47,36,43,52,51,27,44,51,49,48,53,49,51,27,61,75,68,72,51,75,83,43,84,59,55,58,48,40,53,60,51,44,48,59,58,33,47,51,50,36,51,54,46,52,52,45,31,45,56,43,18,35,68,72,37,44,66,68,61,14,47,52,56,27,45,74,45,55,43,49,51,49,51,53,50,38,51,55,54,22,52,59,31,44,58,33,52,74,45,91,48,69,66,51,17,50,34,15,47,51,42,24,50,36,43,50,47,22,50,51,29,41,72,54,48,41,55,53,52,47,71,74,67,49,41,67,56,53,53,52,25,36,53,50,10,53,33,64,74,70,69,52,70,79,78,75,80,74,76,90,81,83,129

pLDDT: mean 78.19, std 17.59, range [30.31, 97.81]

Secondary structure (DSSP, 8-state):
-------HHHHHHHHHHHHHHHHTT----HHHHHHHHHHHSTT--HHHHHHHHHHHHHHHHHHHHHHHHHHHHHHHHHHHTT--SSHHHHHHHHHHHHHHHHHH-----HHHHHHHSTTS-TTS-----------SHHHHHHHHHHHHHHHHHHHHHHHHHHHHHHHHHHTT-HHHHHHHHHHHHHHHHHHHHHHHHTT----HHHHHHHHHHHHHHHHHHHHHHHHHHHHHHHH--HHHHHHHHIIIIIHHHHHHHHHHHHHHHGGGG-SSHHHHHHHHHHHHHHHHHHHHHHHHHHHHHHHH--HHHHHHHHHHHHHHS-------------

Sequence (334 aa):
EAEIALSGYSARRVNDAIAGSLQKGQIPQKDALKRIITRQVSGADAADAGLLAESLAQVVRVAAGESRLAPALESVKKRFGGFRGSREGFLRDVKGSLWEANENYLVLDARQAKRLFAGEKPGLYREISWRSSQTGLASVLNRMEEELTPTQTESLLATLIIVILLLSLIFRSPLGGVLAVVPITITILVNFAVMGYSGIGLDSFTAMIASIAIGLGIDYAIHFLTRFRDELKVDGDELAALQRTLGTTGISILINTLSVGLGFSVLLAAGGQHIRRFGGLTAMTMIVSAIFTLLLLPSLFLLIKPKFLKQAIQHSKLTETGERPETTLHPDAG

Foldseek 3Di:
DQDQPQDPQLVVQLVVVCVVCVVVVHLQALVSQLVSSPVSRPPDDSVRSSVVSVVVSVVSVVVVLVVVCVVVLVVVCVVCVPDPPCPPVVSVVVVVVSSVCSVPHDDDDPVVCCVVCVPPDPPNDDDDDDDDDDDDDVVVQVVQLVVLVVVLVVVLVVLLVVQLVVQCVVLVFSVRSNLLCVLLVVLLVVLVVVCVVVVNGDDPLSSVLSVVSSVLLSVLSVLLVVQLLVLCLAAVDNVRSLVVSCVPSVVVLVVVLVVVLVVLCVQCPPPDPSSNSSSNSNSSSSVSSSVCSSPVSSVVCVVPVTPSSVVSSVNNVCVVVVNDPPPPPPPDDD

Nearest PDB structures (foldseek):
  6zo7-assembly1_A  TM=7.827E-01  e=5.448E-03  Escherichia coli K-12
  6iol-assembly1_F  TM=7.617E-01  e=1.049E-02  Pseudomonas aeruginosa PAO1
  3noc-assembly1_A  TM=7.618E-01  e=1.363E-02  Escherichia coli K-12
  7oum-assembly1_A  TM=7.395E-01  e=2.109E-02  Escherichia coli K-12
  7oul-assembly1_A  TM=7.227E-01  e=3.561E-02  Escherichia coli K-12